Protein AF-A0A937N758-F1 (afdb_monomer_lite)

Structure (mmCIF, N/CA/C/O backbone):
data_AF-A0A937N758-F1
#
_entry.id   AF-A0A937N758-F1
#
loop_
_atom_site.group_PDB
_atom_site.id
_atom_site.type_symbol
_atom_site.label_atom_id
_atom_site.label_alt_id
_atom_site.label_comp_id
_atom_site.label_asym_id
_atom_site.label_entity_id
_atom_site.label_seq_id
_atom_site.pdbx_PDB_ins_code
_atom_site.Cartn_x
_atom_site.Cartn_y
_atom_site.Cartn_z
_atom_site.occupancy
_atom_site.B_iso_or_equiv
_atom_site.auth_seq_id
_atom_site.auth_comp_id
_atom_site.auth_asym_id
_atom_site.auth_atom_id
_atom_site.pdbx_PDB_model_num
ATOM 1 N N . MET A 1 1 ? -4.671 -11.545 -7.731 1.00 90.88 1 MET A N 1
ATOM 2 C CA . MET A 1 1 ? -3.352 -12.198 -7.594 1.00 90.88 1 MET A CA 1
ATOM 3 C C . MET A 1 1 ? -3.603 -13.645 -7.214 1.00 90.88 1 MET A C 1
ATOM 5 O O . MET A 1 1 ? -4.649 -13.887 -6.638 1.00 90.88 1 MET A O 1
ATOM 9 N N . ASP A 1 2 ? -2.722 -14.580 -7.545 1.00 93.25 2 ASP A N 1
ATOM 10 C CA . ASP A 1 2 ? -2.839 -15.993 -7.146 1.00 93.25 2 ASP A CA 1
ATOM 11 C C . ASP A 1 2 ? -1.892 -16.222 -5.960 1.00 93.25 2 ASP A C 1
ATOM 13 O O . ASP A 1 2 ? -0.676 -16.220 -6.146 1.00 93.25 2 ASP A O 1
ATOM 17 N N . LEU A 1 3 ? -2.431 -16.261 -4.737 1.00 94.06 3 LEU A N 1
ATOM 18 C CA . LEU A 1 3 ? -1.621 -16.306 -3.516 1.00 94.06 3 LEU A CA 1
ATOM 19 C C . LEU A 1 3 ? -1.209 -17.736 -3.148 1.00 94.06 3 LEU A C 1
ATOM 21 O O . LEU A 1 3 ? -0.158 -17.912 -2.537 1.00 94.06 3 LEU A O 1
ATOM 25 N N . ASP A 1 4 ? -2.038 -18.736 -3.460 1.00 92.56 4 ASP A N 1
ATOM 26 C CA . ASP A 1 4 ? -1.767 -20.145 -3.146 1.00 92.56 4 ASP A CA 1
ATOM 27 C C . ASP A 1 4 ? -1.333 -20.991 -4.362 1.00 92.56 4 ASP A C 1
ATOM 29 O O . ASP A 1 4 ? -1.152 -22.212 -4.255 1.00 92.56 4 ASP A O 1
ATOM 33 N N . GLY A 1 5 ? -1.075 -20.347 -5.502 1.00 92.06 5 GLY A N 1
ATOM 34 C CA . GLY A 1 5 ? -0.476 -20.955 -6.688 1.00 92.06 5 GLY A CA 1
ATOM 35 C C . GLY A 1 5 ? -1.364 -21.994 -7.357 1.00 92.06 5 GLY A C 1
ATOM 36 O O . GLY A 1 5 ? -0.846 -22.929 -7.989 1.00 92.06 5 GLY A O 1
ATOM 37 N N . ASP A 1 6 ? -2.678 -21.903 -7.156 1.00 93.75 6 ASP A N 1
ATOM 38 C CA . ASP A 1 6 ? -3.650 -22.858 -7.677 1.00 93.75 6 ASP A CA 1
ATOM 39 C C . ASP A 1 6 ? -4.122 -22.513 -9.105 1.00 93.75 6 ASP A C 1
ATOM 41 O O . ASP A 1 6 ? -4.821 -23.307 -9.747 1.00 93.75 6 ASP A O 1
ATOM 45 N N . GLY A 1 7 ? -3.660 -21.381 -9.644 1.00 93.31 7 GLY A N 1
ATOM 46 C CA . GLY A 1 7 ? -3.997 -20.860 -10.963 1.00 93.31 7 GLY A CA 1
ATOM 47 C C . GLY A 1 7 ? -5.295 -20.050 -10.994 1.00 93.31 7 GLY A C 1
ATOM 48 O O . GLY A 1 7 ? -5.729 -19.644 -12.079 1.00 93.31 7 GLY A O 1
ATOM 49 N N . LEU A 1 8 ? -5.939 -19.820 -9.848 1.00 94.94 8 LEU A N 1
ATOM 50 C CA . LEU A 1 8 ? -7.125 -18.989 -9.702 1.00 94.94 8 LEU A CA 1
ATOM 51 C C . LEU A 1 8 ? -6.752 -17.662 -9.040 1.00 94.94 8 LEU A C 1
ATOM 53 O O . LEU A 1 8 ? -5.941 -17.574 -8.131 1.00 94.94 8 LEU A O 1
ATOM 57 N N . ASN A 1 9 ? -7.374 -16.581 -9.505 1.00 94.69 9 ASN A N 1
ATOM 58 C CA . ASN A 1 9 ? -7.172 -15.285 -8.872 1.00 94.69 9 ASN A CA 1
ATOM 59 C C . ASN A 1 9 ? -7.920 -15.207 -7.537 1.00 94.69 9 ASN A C 1
ATOM 61 O O . ASN A 1 9 ? -9.144 -15.351 -7.488 1.00 94.69 9 ASN A O 1
ATOM 65 N N . ASP A 1 10 ? -7.178 -14.847 -6.502 1.00 95.62 10 ASP A N 1
ATOM 66 C CA . ASP A 1 10 ? -7.638 -14.472 -5.177 1.00 95.62 10 ASP A CA 1
ATOM 67 C C . ASP A 1 10 ? -7.850 -12.959 -5.043 1.00 95.62 10 ASP A C 1
ATOM 69 O O . ASP A 1 10 ? -7.372 -12.144 -5.847 1.00 95.62 10 ASP A O 1
ATOM 73 N N . ILE A 1 11 ? -8.543 -12.582 -3.965 1.00 96.19 11 ILE A N 1
ATOM 74 C CA . ILE A 1 11 ? -8.681 -11.198 -3.505 1.00 96.19 11 ILE A CA 1
ATOM 75 C C . ILE A 1 11 ? -8.080 -11.067 -2.111 1.00 96.19 11 ILE A C 1
ATOM 77 O O . ILE A 1 11 ? -8.403 -11.838 -1.204 1.00 96.19 11 ILE A O 1
ATOM 81 N N . ILE A 1 12 ? -7.272 -10.026 -1.929 1.00 95.56 12 ILE A N 1
ATOM 82 C CA . ILE A 1 12 ? -6.791 -9.588 -0.627 1.00 95.56 12 ILE A CA 1
ATOM 83 C C . ILE A 1 12 ? -7.360 -8.213 -0.327 1.00 95.56 12 ILE A C 1
ATOM 85 O O . ILE A 1 12 ? -7.480 -7.357 -1.202 1.00 95.56 12 ILE A O 1
ATOM 89 N N . SER A 1 13 ? -7.763 -8.019 0.918 1.00 94.75 13 SER A N 1
ATOM 90 C CA . SER A 1 13 ? -8.398 -6.789 1.357 1.00 94.75 13 SER A CA 1
ATOM 91 C C . SER A 1 13 ? -7.878 -6.424 2.732 1.00 94.75 13 SER A C 1
ATOM 93 O O . SER A 1 13 ? -7.987 -7.201 3.678 1.00 94.75 13 SER A O 1
ATOM 95 N N . GLY A 1 14 ? -7.313 -5.229 2.841 1.00 92.75 14 GLY A N 1
ATOM 96 C CA . GLY A 1 14 ? -7.068 -4.610 4.131 1.00 92.75 14 GLY A CA 1
ATOM 97 C C . GLY A 1 14 ? -8.361 -4.022 4.690 1.00 92.75 14 GLY A C 1
ATOM 98 O O . GLY A 1 14 ? -9.322 -3.764 3.958 1.00 92.75 14 GLY A O 1
ATOM 99 N N . SER A 1 15 ? -8.407 -3.838 6.003 1.00 88.94 15 SER A N 1
ATOM 100 C CA . SER A 1 15 ? -9.603 -3.372 6.693 1.00 88.94 15 SER A CA 1
ATOM 101 C C . SER A 1 15 ? -9.329 -2.171 7.581 1.00 88.94 15 SER A C 1
ATOM 103 O O . SER A 1 15 ? -8.205 -1.909 8.011 1.00 88.94 15 SER A O 1
ATOM 105 N N . TRP A 1 16 ? -10.403 -1.459 7.920 1.00 81.00 16 TRP A N 1
ATOM 106 C CA . TRP A 1 16 ? -10.334 -0.339 8.849 1.00 81.00 16 TRP A CA 1
ATOM 107 C C . TRP A 1 16 ? -9.801 -0.747 10.231 1.00 81.00 16 TRP A C 1
ATOM 109 O O . TRP A 1 16 ? -8.999 -0.024 10.821 1.00 81.00 16 TRP A O 1
ATOM 119 N N . PHE A 1 17 ? -10.201 -1.923 10.723 1.00 79.56 17 PHE A N 1
ATOM 120 C CA . PHE A 1 17 ? -9.731 -2.453 12.004 1.00 79.56 17 PHE A CA 1
ATOM 121 C C . PHE A 1 17 ? -8.283 -2.948 11.961 1.00 79.56 17 PHE A C 1
ATOM 123 O O . PHE A 1 17 ? -7.693 -3.084 13.024 1.00 79.56 17 PHE A O 1
ATOM 130 N N . GLY A 1 18 ? -7.707 -3.134 10.768 1.00 83.88 18 GLY A N 1
ATOM 131 C CA . GLY A 1 18 ? -6.301 -3.485 10.567 1.00 83.88 18 GLY A CA 1
ATOM 132 C C . GLY A 1 18 ? -6.062 -4.904 10.078 1.00 83.88 18 GLY A C 1
ATOM 133 O O . GLY A 1 18 ? -5.037 -5.176 9.458 1.00 83.88 18 GLY A O 1
ATOM 134 N N . GLU A 1 19 ? -7.035 -5.792 10.259 1.00 90.69 19 GLU A N 1
ATOM 135 C CA . GLU A 1 19 ? -6.955 -7.157 9.749 1.00 90.69 19 GLU A CA 1
ATOM 136 C C . GLU A 1 19 ? -6.851 -7.170 8.223 1.00 90.69 19 GLU A C 1
ATOM 138 O O . GLU A 1 19 ? -7.458 -6.341 7.531 1.00 90.69 19 GLU A O 1
ATOM 143 N N . ILE A 1 20 ? -6.140 -8.171 7.716 1.00 96.06 20 ILE A N 1
ATOM 144 C CA . ILE A 1 20 ? -6.053 -8.486 6.296 1.00 96.06 20 ILE A CA 1
ATOM 145 C C . ILE A 1 20 ? -6.897 -9.729 6.021 1.00 96.06 20 ILE A C 1
ATOM 147 O O . ILE A 1 20 ? -6.760 -10.755 6.693 1.00 96.06 20 ILE A O 1
ATOM 151 N N . PHE A 1 21 ? -7.780 -9.633 5.033 1.00 96.38 21 PHE A N 1
ATOM 152 C CA . PHE A 1 21 ? -8.664 -10.709 4.612 1.00 96.38 21 PHE A CA 1
ATOM 153 C C . PHE A 1 21 ? -8.241 -11.284 3.265 1.00 96.38 21 PHE A C 1
ATOM 155 O O . PHE A 1 21 ? -7.997 -10.536 2.323 1.00 96.38 21 PHE A O 1
ATOM 162 N N . LEU A 1 22 ? -8.245 -12.611 3.175 1.00 96.88 22 LEU A N 1
ATOM 163 C CA . LEU A 1 22 ? -8.113 -13.383 1.947 1.00 96.88 22 LEU A CA 1
ATOM 164 C C . LEU A 1 22 ? -9.470 -13.962 1.548 1.00 96.88 22 LEU A C 1
ATOM 166 O O . LEU A 1 22 ? -10.177 -14.561 2.367 1.00 96.88 22 LEU A O 1
ATOM 170 N N . PHE A 1 23 ? -9.797 -13.836 0.270 1.00 97.44 23 PHE A N 1
ATOM 171 C CA . PHE A 1 23 ? -10.912 -14.508 -0.376 1.00 97.44 23 PHE A CA 1
ATOM 172 C C . PHE A 1 23 ? -10.344 -15.354 -1.509 1.00 97.44 23 PHE A C 1
ATOM 174 O O . PHE A 1 23 ? -9.980 -14.821 -2.558 1.00 97.44 23 PHE A O 1
ATOM 181 N N . ARG A 1 24 ? -10.252 -16.666 -1.277 1.00 96.75 24 ARG A N 1
ATOM 182 C CA . ARG A 1 24 ? -9.668 -17.579 -2.262 1.00 96.75 24 ARG A CA 1
ATOM 183 C C . ARG A 1 24 ? -10.541 -17.720 -3.497 1.00 96.75 24 ARG A C 1
ATOM 185 O O . ARG A 1 24 ? -11.763 -17.845 -3.353 1.00 96.75 24 ARG A O 1
ATOM 192 N N . GLY A 1 25 ? -9.930 -17.726 -4.671 1.00 97.19 25 GLY A N 1
ATOM 193 C CA . GLY A 1 25 ? -10.581 -17.978 -5.943 1.00 97.19 25 GLY A CA 1
ATOM 194 C C . GLY A 1 25 ? -11.182 -19.381 -5.980 1.00 97.19 25 GLY A C 1
ATOM 195 O O . GLY A 1 25 ? -10.580 -20.356 -5.558 1.00 97.19 25 GLY A O 1
ATOM 196 N N . LEU A 1 26 ? -12.414 -19.497 -6.472 1.00 96.88 26 LEU A N 1
ATOM 197 C CA . LEU A 1 26 ? -13.087 -20.783 -6.713 1.00 96.88 26 LEU A CA 1
ATOM 198 C C . LEU A 1 26 ? -13.521 -20.912 -8.183 1.00 96.88 26 LEU A C 1
ATOM 200 O O . LEU A 1 26 ? -14.433 -21.675 -8.516 1.00 96.88 26 LEU A O 1
ATOM 204 N N . GLY A 1 27 ? -12.912 -20.110 -9.058 1.00 92.94 27 GLY A N 1
ATOM 205 C CA . GLY A 1 27 ? -13.281 -19.939 -10.458 1.00 92.94 27 GLY A CA 1
ATOM 206 C C . GLY A 1 27 ? -13.949 -18.587 -10.747 1.00 92.94 27 GLY A C 1
ATOM 207 O O . GLY A 1 27 ? -14.060 -17.736 -9.862 1.00 92.94 27 GLY A O 1
ATOM 208 N N . PRO A 1 28 ? -14.407 -18.365 -11.993 1.00 91.81 28 PRO A N 1
ATOM 209 C CA . PRO A 1 28 ? -14.864 -17.056 -12.456 1.00 91.81 28 PRO A CA 1
ATOM 210 C C . PRO A 1 28 ? -15.946 -16.440 -11.560 1.00 91.81 28 PRO A C 1
ATOM 212 O O . PRO A 1 28 ? -17.053 -16.971 -11.445 1.00 91.81 28 PRO A O 1
ATOM 215 N N . GLY A 1 29 ? -15.610 -15.316 -10.920 1.00 89.50 29 GLY A N 1
ATOM 216 C CA . GLY A 1 29 ? -16.513 -14.544 -10.060 1.00 89.50 29 GLY A CA 1
ATOM 217 C C . GLY A 1 29 ? -16.951 -15.244 -8.768 1.00 89.50 29 GLY A C 1
ATOM 218 O O . GLY A 1 29 ? -17.882 -14.770 -8.117 1.00 89.50 29 GLY A O 1
ATOM 219 N N . LYS A 1 30 ? -16.330 -16.369 -8.393 1.00 96.69 30 LYS A N 1
ATOM 220 C CA . LYS A 1 30 ? -16.660 -17.128 -7.181 1.00 96.69 30 LYS A CA 1
ATOM 221 C C . LYS A 1 30 ? -15.485 -17.114 -6.222 1.00 96.69 30 LYS A C 1
ATOM 223 O O . LYS A 1 30 ? -14.368 -17.432 -6.615 1.00 96.69 30 LYS A O 1
ATOM 228 N N . PHE A 1 31 ? -15.772 -16.830 -4.957 1.00 97.69 31 PHE A N 1
ATOM 229 C CA . PHE A 1 31 ? -14.763 -16.753 -3.911 1.00 97.69 31 PHE A CA 1
ATOM 230 C C . PHE A 1 31 ? -15.193 -17.521 -2.667 1.00 97.69 31 PHE A C 1
ATOM 232 O O . PHE A 1 31 ? -16.382 -17.598 -2.340 1.00 97.69 31 PHE A O 1
ATOM 239 N N . ALA A 1 32 ? -14.216 -18.084 -1.966 1.00 97.31 32 ALA A N 1
ATOM 240 C CA . ALA A 1 32 ? -14.417 -18.660 -0.649 1.00 97.31 32 ALA A CA 1
ATOM 241 C C . ALA A 1 32 ? -14.804 -17.569 0.373 1.00 97.31 32 ALA A C 1
ATOM 243 O O . ALA A 1 32 ? -14.516 -16.385 0.164 1.00 97.31 32 ALA A O 1
ATOM 244 N N . PRO A 1 33 ? -15.428 -17.939 1.508 1.00 97.38 33 PRO A N 1
ATOM 245 C CA . PRO A 1 33 ? -15.646 -17.009 2.610 1.00 97.38 33 PRO A CA 1
ATOM 246 C C . PRO A 1 33 ? -14.338 -16.361 3.077 1.00 97.38 33 PRO A C 1
ATOM 248 O O . PRO A 1 33 ? -13.278 -16.987 3.016 1.00 97.38 33 PRO A O 1
ATOM 251 N N . ARG A 1 34 ? -14.437 -15.127 3.591 1.00 95.19 34 ARG A N 1
ATOM 252 C CA . ARG A 1 34 ? -13.279 -14.375 4.091 1.00 95.19 34 ARG A CA 1
ATOM 253 C C . ARG A 1 34 ? -12.485 -15.185 5.117 1.00 95.19 34 ARG A C 1
ATOM 255 O O . ARG A 1 34 ? -13.060 -15.760 6.044 1.00 95.19 34 ARG A O 1
ATOM 262 N N . GLN A 1 35 ? -11.169 -15.147 4.996 1.00 96.19 35 GLN A N 1
ATOM 263 C CA . GLN A 1 35 ? -10.233 -15.698 5.969 1.00 96.19 35 GLN A CA 1
ATOM 264 C C . GLN A 1 35 ? -9.312 -14.588 6.455 1.00 96.19 35 GLN A C 1
ATOM 266 O O . GLN A 1 35 ? -8.885 -13.758 5.665 1.00 96.19 35 GLN A O 1
ATOM 271 N N . VAL A 1 36 ? -9.018 -14.556 7.752 1.00 96.06 36 VAL A N 1
ATOM 272 C CA . VAL A 1 36 ? -8.038 -13.614 8.307 1.00 96.06 36 VAL A CA 1
ATOM 273 C C . VAL A 1 36 ? -6.643 -14.161 8.037 1.00 96.06 36 VAL A C 1
ATOM 275 O O . VAL A 1 36 ? -6.352 -15.289 8.442 1.00 96.06 36 VAL A O 1
ATOM 278 N N . ILE A 1 37 ? -5.793 -13.362 7.396 1.00 95.62 37 ILE A N 1
ATOM 279 C CA . ILE A 1 37 ? -4.367 -13.659 7.273 1.00 95.62 37 ILE A CA 1
ATOM 280 C C . ILE A 1 37 ? -3.714 -13.545 8.650 1.00 95.62 37 ILE A C 1
ATOM 282 O O . ILE A 1 37 ? -3.943 -12.596 9.406 1.00 95.62 37 ILE A O 1
ATOM 286 N N . LYS A 1 38 ? -2.914 -14.555 8.978 1.00 95.19 38 LYS A N 1
ATOM 287 C CA . LYS A 1 38 ? -2.210 -14.682 10.249 1.00 95.19 38 LYS A CA 1
ATOM 288 C C . LYS A 1 38 ? -0.721 -14.834 9.997 1.00 95.19 38 LYS A C 1
ATOM 290 O O . LYS A 1 38 ? -0.337 -15.398 8.975 1.00 95.19 38 LYS A O 1
ATOM 295 N N . ASP A 1 39 ? 0.070 -14.360 10.946 1.00 92.56 39 ASP A N 1
ATOM 296 C CA . ASP A 1 39 ? 1.499 -14.632 10.999 1.00 92.56 39 ASP A CA 1
ATOM 297 C C . ASP A 1 39 ? 1.778 -16.099 11.383 1.00 92.56 39 ASP A C 1
ATOM 299 O O . ASP A 1 39 ? 0.875 -16.876 11.723 1.00 92.56 39 ASP A O 1
ATOM 303 N N . SER A 1 40 ? 3.053 -16.475 11.349 1.00 90.06 40 SER A N 1
ATOM 304 C CA . SER A 1 40 ? 3.566 -17.805 11.686 1.00 90.06 40 SER A CA 1
ATOM 305 C C . SER A 1 40 ? 3.281 -18.226 13.133 1.00 90.06 40 SER A C 1
ATOM 307 O O . SER A 1 40 ? 3.299 -19.417 13.447 1.00 90.06 40 SER A O 1
ATOM 309 N N . MET A 1 41 ? 2.944 -17.274 14.008 1.00 89.69 41 MET A N 1
ATOM 310 C CA . MET A 1 41 ? 2.530 -17.506 15.393 1.00 89.69 41 MET A CA 1
ATOM 311 C C . MET A 1 41 ? 1.005 -17.661 15.535 1.00 89.69 41 MET A C 1
ATOM 313 O O . MET A 1 41 ? 0.493 -17.898 16.633 1.00 89.69 41 MET A O 1
ATOM 317 N N . GLY A 1 42 ? 0.258 -17.557 14.433 1.00 91.44 42 GLY A N 1
ATOM 318 C CA . GLY A 1 42 ? -1.194 -17.697 14.383 1.00 91.44 42 GLY A CA 1
ATOM 319 C C . GLY A 1 42 ? -1.963 -16.444 14.812 1.00 91.44 42 GLY A C 1
ATOM 320 O O . GLY A 1 42 ? -3.185 -16.522 15.008 1.00 91.44 42 GLY A O 1
ATOM 321 N N . LYS A 1 43 ? -1.292 -15.298 14.956 1.00 91.62 43 LYS A N 1
ATOM 322 C CA . LYS A 1 43 ? -1.913 -14.015 15.295 1.00 91.62 43 LYS A CA 1
ATOM 323 C C . LYS A 1 43 ? -2.328 -13.285 14.008 1.00 91.62 43 LYS A C 1
ATOM 325 O O . LYS A 1 43 ? -1.613 -13.354 13.016 1.00 91.62 43 LYS A O 1
ATOM 330 N N . PRO A 1 44 ? -3.484 -12.592 13.986 1.00 93.06 44 PRO A N 1
ATOM 331 C CA . PRO A 1 44 ? -3.863 -11.758 12.849 1.00 93.06 44 PRO A CA 1
ATOM 332 C C . PRO A 1 44 ? -2.775 -10.746 12.488 1.00 93.06 44 PRO A C 1
ATOM 334 O O . PRO A 1 44 ? -2.257 -10.053 13.369 1.00 93.06 44 PRO A O 1
ATOM 337 N N . VAL A 1 45 ? -2.480 -10.639 11.194 1.00 92.69 45 VAL A N 1
ATOM 338 C CA . VAL A 1 45 ? -1.618 -9.580 10.669 1.00 92.69 45 VAL A CA 1
ATOM 339 C C . VAL A 1 45 ? -2.390 -8.265 10.732 1.00 92.69 45 VAL A C 1
ATOM 341 O O . VAL A 1 45 ? -3.352 -8.056 9.994 1.00 92.69 45 VAL A O 1
ATOM 344 N N . ASP A 1 46 ? -1.975 -7.411 11.660 1.00 91.31 46 ASP A N 1
ATOM 345 C CA . ASP A 1 46 ? -2.479 -6.056 11.868 1.00 91.31 46 ASP A CA 1
ATOM 346 C C . ASP A 1 46 ? -1.342 -5.214 12.466 1.00 91.31 46 ASP A C 1
ATOM 348 O O . ASP A 1 46 ? -1.104 -5.266 13.681 1.00 91.31 46 ASP A O 1
ATOM 352 N N . PRO A 1 47 ? -0.579 -4.491 11.631 1.00 87.12 47 PRO A N 1
ATOM 353 C CA . PRO A 1 47 ? 0.509 -3.677 12.141 1.00 87.12 47 PRO A CA 1
ATOM 354 C C . PRO A 1 47 ? -0.012 -2.429 12.874 1.00 87.12 47 PRO A C 1
ATOM 356 O O . PRO A 1 47 ? 0.488 -2.101 13.957 1.00 87.12 47 PRO A O 1
ATOM 359 N N . GLU A 1 48 ? -1.014 -1.718 12.329 1.00 88.94 48 GLU A N 1
ATOM 360 C CA . GLU A 1 48 ? -1.434 -0.405 12.857 1.00 88.94 48 GLU A CA 1
ATOM 361 C C . GLU A 1 48 ? -2.906 0.003 12.656 1.00 88.94 48 GLU A C 1
ATOM 363 O O . GLU A 1 48 ? -3.233 1.172 12.898 1.00 88.94 48 GLU A O 1
ATOM 368 N N . GLY A 1 49 ? -3.805 -0.884 12.230 1.00 88.12 49 GLY A N 1
ATOM 369 C CA . GLY A 1 49 ? -5.137 -0.472 11.779 1.00 88.12 49 GLY A CA 1
ATOM 370 C C . GLY A 1 49 ? -5.117 0.216 10.406 1.00 88.12 49 GLY A C 1
ATOM 371 O O . GLY A 1 49 ? -4.057 0.584 9.902 1.00 88.12 49 GLY A O 1
ATOM 372 N N . TRP A 1 50 ? -6.300 0.450 9.821 1.00 87.25 50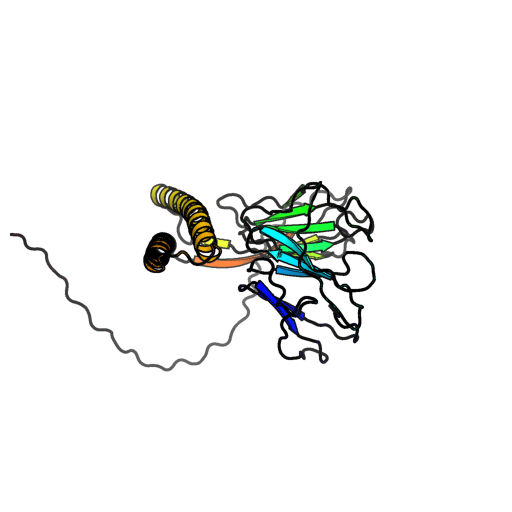 TRP A N 1
ATOM 373 C CA . TRP A 1 50 ? -6.461 1.109 8.508 1.00 87.25 50 TRP A CA 1
ATOM 374 C C . TRP A 1 50 ? -5.575 0.503 7.411 1.00 87.25 50 TRP A C 1
ATOM 376 O O . TRP A 1 50 ? -4.925 1.228 6.657 1.00 87.25 50 TRP A O 1
ATOM 386 N N . SER A 1 51 ? -5.541 -0.824 7.338 1.00 91.62 51 SER A N 1
ATOM 387 C CA . SER A 1 51 ? -4.609 -1.526 6.465 1.00 91.62 51 SER A CA 1
ATOM 388 C C . SER A 1 51 ? -4.939 -1.278 4.997 1.00 91.62 51 SER A C 1
ATOM 390 O O . SER A 1 51 ? -6.042 -1.580 4.538 1.00 91.62 51 SER A O 1
ATOM 392 N N . ALA A 1 52 ? -3.963 -0.766 4.254 1.00 95.31 52 ALA A N 1
ATOM 393 C CA . ALA A 1 52 ? -3.945 -0.787 2.797 1.00 95.31 52 ALA A CA 1
ATOM 394 C C . ALA A 1 52 ? -2.898 -1.812 2.362 1.00 95.31 52 ALA A C 1
ATOM 396 O O . ALA A 1 52 ? -1.732 -1.679 2.716 1.00 95.31 52 ALA A O 1
ATOM 397 N N . VAL A 1 53 ? -3.313 -2.852 1.645 1.00 96.88 53 VAL A N 1
ATOM 398 C CA . VAL A 1 53 ? -2.457 -3.996 1.315 1.00 96.88 53 VAL A CA 1
ATOM 399 C C . VAL A 1 53 ? -2.153 -4.032 -0.176 1.00 96.88 53 VAL A C 1
ATOM 401 O O . VAL A 1 53 ? -3.043 -3.815 -0.998 1.00 96.88 53 VAL A O 1
ATOM 404 N N . HIS A 1 54 ? -0.905 -4.337 -0.505 1.00 97.38 54 HIS A N 1
ATOM 405 C CA . HIS A 1 54 ? -0.436 -4.615 -1.850 1.00 97.38 54 HIS A CA 1
ATOM 406 C C . HIS A 1 54 ? 0.331 -5.939 -1.828 1.00 97.38 54 HIS A C 1
ATOM 408 O O . HIS A 1 54 ? 1.289 -6.085 -1.074 1.00 97.38 54 HIS A O 1
ATOM 414 N N . ALA A 1 55 ? -0.142 -6.913 -2.602 1.00 97.00 55 ALA A N 1
ATOM 415 C CA . ALA A 1 55 ? 0.451 -8.242 -2.687 1.00 97.00 55 ALA A CA 1
ATOM 416 C C . ALA A 1 55 ? 1.399 -8.300 -3.888 1.00 97.00 55 ALA A C 1
ATOM 418 O O . ALA A 1 55 ? 0.974 -8.004 -5.007 1.00 97.00 55 ALA A O 1
ATOM 419 N N . VAL A 1 56 ? 2.660 -8.649 -3.648 1.00 97.12 56 VAL A N 1
ATOM 420 C CA . VAL A 1 56 ? 3.732 -8.625 -4.649 1.00 97.12 56 VAL A CA 1
ATOM 421 C C . VAL A 1 56 ? 4.871 -9.549 -4.221 1.00 97.12 56 VAL A C 1
ATOM 423 O O . VAL A 1 56 ? 5.102 -9.701 -3.032 1.00 97.12 56 VAL A O 1
ATOM 426 N N . ASP A 1 57 ? 5.585 -10.136 -5.176 1.00 97.25 57 ASP A N 1
ATOM 427 C CA . ASP A 1 57 ? 6.866 -10.814 -4.934 1.00 97.25 57 ASP A CA 1
ATOM 428 C C . ASP A 1 57 ? 7.950 -9.745 -4.706 1.00 97.25 57 ASP A C 1
ATOM 430 O O . ASP A 1 57 ? 8.497 -9.189 -5.663 1.00 97.25 57 ASP A O 1
ATOM 434 N N . TRP A 1 58 ? 8.149 -9.333 -3.448 1.00 98.12 58 TRP A N 1
ATOM 435 C CA . TRP A 1 58 ? 8.958 -8.154 -3.120 1.00 98.12 58 TRP A CA 1
ATOM 436 C C . TRP A 1 58 ? 10.455 -8.445 -3.208 1.00 98.12 58 TRP A C 1
ATOM 438 O O . TRP A 1 58 ? 11.224 -7.560 -3.589 1.00 98.12 58 TRP A O 1
ATOM 448 N N . ASP A 1 59 ? 10.871 -9.669 -2.881 1.00 96.69 59 ASP A N 1
ATOM 449 C CA . ASP A 1 59 ? 12.266 -10.108 -2.921 1.00 96.69 59 ASP A CA 1
ATOM 450 C C . ASP A 1 59 ? 12.587 -11.084 -4.071 1.00 96.69 59 ASP A C 1
ATOM 452 O O . ASP A 1 59 ? 13.666 -11.685 -4.118 1.00 96.69 59 ASP A O 1
ATOM 456 N N . SER A 1 60 ? 11.714 -11.162 -5.079 1.00 96.44 60 SER A N 1
ATOM 457 C CA . SER A 1 60 ? 11.941 -11.932 -6.310 1.00 96.44 60 SER A CA 1
ATOM 458 C C . SER A 1 60 ? 12.325 -13.393 -6.039 1.00 96.44 60 SER A C 1
ATOM 460 O O . SER A 1 60 ? 13.199 -13.958 -6.725 1.00 96.44 60 SER A O 1
ATOM 462 N N . ASP A 1 61 ? 11.736 -13.991 -5.005 1.00 95.38 61 ASP A N 1
ATOM 463 C CA . ASP A 1 61 ? 11.936 -15.390 -4.638 1.00 95.38 61 ASP A CA 1
ATOM 464 C C . ASP A 1 61 ? 10.879 -16.324 -5.256 1.00 95.38 61 ASP A C 1
ATOM 466 O O . ASP A 1 61 ? 11.061 -17.549 -5.292 1.00 95.38 61 ASP A O 1
ATOM 470 N N . GLY A 1 62 ? 9.867 -15.728 -5.892 1.00 94.19 62 GLY A N 1
ATOM 471 C CA . GLY A 1 62 ? 8.817 -16.393 -6.643 1.00 94.19 62 GLY A CA 1
ATOM 472 C C . GLY A 1 62 ? 7.532 -16.595 -5.855 1.00 94.19 62 GLY A C 1
ATOM 473 O O . GLY A 1 62 ? 6.577 -17.112 -6.442 1.00 94.19 62 GLY A O 1
ATOM 474 N N . ASP A 1 63 ? 7.484 -16.218 -4.578 1.00 95.88 63 ASP A N 1
ATOM 475 C CA . ASP A 1 63 ? 6.270 -16.222 -3.780 1.00 95.88 63 ASP A CA 1
ATOM 476 C C . ASP A 1 63 ? 5.765 -14.805 -3.450 1.00 95.88 63 ASP A C 1
ATOM 478 O O . ASP A 1 63 ? 6.379 -13.802 -3.793 1.00 95.88 63 ASP A O 1
ATOM 482 N N . ILE A 1 64 ? 4.524 -14.704 -2.966 1.00 97.12 64 ILE A N 1
ATOM 483 C CA . ILE A 1 64 ? 3.847 -13.413 -2.822 1.00 97.12 64 ILE A CA 1
ATOM 484 C C . ILE A 1 64 ? 3.947 -12.923 -1.377 1.00 97.12 64 ILE A C 1
ATOM 486 O O . ILE A 1 64 ? 3.300 -13.464 -0.474 1.00 97.12 64 ILE A O 1
ATOM 490 N N . ASP A 1 65 ? 4.661 -11.817 -1.197 1.00 97.88 65 ASP A N 1
ATOM 491 C CA . ASP A 1 65 ? 4.709 -11.027 0.027 1.00 97.88 65 ASP A CA 1
ATOM 492 C C . ASP A 1 65 ? 3.559 -10.020 0.115 1.00 97.88 65 ASP A C 1
ATOM 494 O O . ASP A 1 65 ? 2.850 -9.731 -0.858 1.00 97.88 65 ASP A O 1
ATOM 498 N N . LEU A 1 66 ? 3.397 -9.418 1.300 1.00 98.06 66 LEU A N 1
ATOM 499 C CA . LEU A 1 66 ? 2.462 -8.316 1.510 1.00 98.06 66 LEU A CA 1
ATOM 500 C C . LEU A 1 66 ? 3.187 -7.043 1.943 1.00 98.06 66 LEU A C 1
ATOM 502 O O . LEU A 1 66 ? 3.809 -6.990 3.004 1.00 98.06 66 LEU A O 1
ATOM 506 N N . LEU A 1 67 ? 2.989 -5.973 1.182 1.00 98.44 67 LEU A N 1
ATOM 507 C CA . LEU A 1 67 ? 3.231 -4.610 1.631 1.00 98.44 67 LEU A CA 1
ATOM 508 C C . LEU A 1 67 ? 1.957 -4.068 2.275 1.00 98.44 67 LEU A C 1
ATOM 510 O O . LEU A 1 67 ? 0.887 -4.068 1.665 1.00 98.44 67 LEU A O 1
ATOM 514 N N . VAL A 1 68 ? 2.058 -3.593 3.513 1.00 98.38 68 VAL A N 1
ATOM 515 C CA . VAL A 1 68 ? 0.915 -3.138 4.308 1.00 98.38 68 VAL A CA 1
ATOM 516 C C . VAL A 1 68 ? 1.161 -1.715 4.784 1.00 98.38 68 VAL A C 1
ATOM 518 O O . VAL A 1 68 ? 2.031 -1.455 5.609 1.00 98.38 68 VAL A O 1
ATOM 521 N N . GLY A 1 69 ? 0.374 -0.776 4.274 1.00 97.75 69 GLY A N 1
ATOM 522 C CA . GLY A 1 69 ? 0.308 0.585 4.780 1.00 97.75 69 GLY A CA 1
ATOM 523 C C . GLY A 1 69 ? -0.527 0.648 6.053 1.00 97.75 69 GLY A C 1
ATOM 524 O O . GLY A 1 69 ? -1.633 0.110 6.103 1.00 97.75 69 GLY A O 1
ATOM 525 N N . GLY A 1 7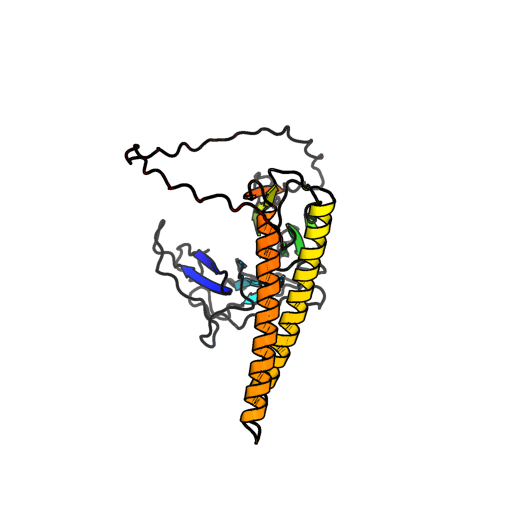0 ? 0.015 1.299 7.079 1.00 93.44 70 GLY A N 1
ATOM 526 C CA . GLY A 1 70 ? -0.603 1.451 8.387 1.00 93.44 70 GLY A CA 1
ATOM 527 C C . GLY A 1 70 ? -1.298 2.797 8.583 1.00 93.44 70 GLY A C 1
ATOM 528 O O . GLY A 1 70 ? -0.957 3.823 7.983 1.00 93.44 70 GLY A O 1
ATOM 529 N N . GLY A 1 71 ? -2.254 2.813 9.510 1.00 89.25 71 GLY A N 1
ATOM 530 C CA . GLY A 1 71 ? -3.017 3.999 9.881 1.00 89.25 71 GLY A CA 1
ATOM 531 C C . GLY A 1 71 ? -2.208 5.139 10.491 1.00 89.25 71 GLY A C 1
ATOM 532 O O . GLY A 1 71 ? -2.743 6.241 10.549 1.00 89.25 71 GLY A O 1
ATOM 533 N N . ARG A 1 72 ? -0.951 4.924 10.919 1.00 90.38 72 ARG A N 1
ATOM 534 C CA . ARG A 1 72 ? -0.052 6.012 11.358 1.00 90.38 72 ARG A CA 1
ATOM 535 C C . ARG A 1 72 ? 0.836 6.551 10.237 1.00 90.38 72 ARG A C 1
ATOM 537 O O . ARG A 1 72 ? 1.509 7.545 10.457 1.00 90.38 72 ARG A O 1
ATOM 544 N N . GLY A 1 73 ? 0.773 5.970 9.039 1.00 94.00 73 GLY A N 1
ATOM 545 C CA . GLY A 1 73 ? 1.565 6.399 7.885 1.00 94.00 73 GLY A CA 1
ATOM 546 C C . GLY A 1 73 ? 2.799 5.547 7.612 1.00 94.00 73 GLY A C 1
ATOM 547 O O . GLY A 1 73 ? 3.506 5.831 6.651 1.00 94.00 73 GLY A O 1
ATOM 548 N N . HIS A 1 74 ? 3.050 4.501 8.402 1.00 98.00 74 HIS A N 1
ATOM 549 C CA . HIS A 1 74 ? 4.166 3.597 8.140 1.00 98.00 74 HIS A CA 1
ATOM 550 C C . HIS A 1 74 ? 3.830 2.556 7.072 1.00 98.00 74 HIS A C 1
ATOM 552 O O . HIS A 1 74 ? 2.660 2.234 6.850 1.00 98.00 74 HIS A O 1
ATOM 558 N N . VAL A 1 75 ? 4.864 1.994 6.448 1.00 98.50 75 VAL A N 1
ATOM 559 C CA . VAL A 1 75 ? 4.753 0.850 5.535 1.00 98.50 75 VAL A CA 1
ATOM 560 C C . VAL A 1 75 ? 5.454 -0.351 6.158 1.00 98.50 75 VAL A C 1
ATOM 562 O O . VAL A 1 75 ? 6.562 -0.230 6.677 1.00 98.50 75 VAL A O 1
ATOM 565 N N . PHE A 1 76 ? 4.799 -1.505 6.107 1.00 98.38 76 PHE A N 1
ATOM 566 C CA . PHE A 1 76 ? 5.303 -2.765 6.631 1.00 98.38 76 PHE A CA 1
ATOM 567 C C . PHE A 1 76 ? 5.464 -3.777 5.506 1.00 98.38 76 PHE A C 1
ATOM 569 O O . PHE A 1 76 ? 4.604 -3.864 4.633 1.00 98.38 76 PHE A O 1
ATOM 576 N N . LEU A 1 77 ? 6.524 -4.569 5.570 1.00 98.31 77 LEU A N 1
ATOM 577 C CA . LEU A 1 77 ? 6.676 -5.795 4.810 1.00 98.31 77 LEU A CA 1
ATOM 578 C C . LEU A 1 77 ? 6.263 -6.967 5.697 1.00 98.31 77 LEU A C 1
ATOM 580 O O . LEU A 1 77 ? 6.739 -7.119 6.820 1.00 98.31 77 LEU A O 1
ATOM 584 N N . VAL A 1 78 ? 5.378 -7.804 5.182 1.00 97.94 78 VAL A N 1
ATOM 585 C CA . VAL A 1 78 ? 5.022 -9.085 5.780 1.00 97.94 78 VAL A CA 1
ATOM 586 C C . VAL A 1 78 ? 5.513 -10.151 4.817 1.00 97.94 78 VAL A C 1
ATOM 588 O O . VAL A 1 78 ? 4.814 -10.492 3.862 1.00 97.94 78 VAL A O 1
ATOM 591 N N . ARG A 1 79 ? 6.739 -10.630 5.057 1.00 97.38 79 ARG A N 1
ATOM 592 C CA . ARG A 1 79 ? 7.361 -11.634 4.190 1.00 97.38 79 ARG A CA 1
ATOM 593 C C . ARG A 1 79 ? 6.619 -12.950 4.254 1.00 97.38 79 ARG A C 1
ATOM 595 O O . ARG A 1 79 ? 6.266 -13.406 5.348 1.00 97.38 79 ARG A O 1
ATOM 602 N N . ASN A 1 80 ? 6.437 -13.589 3.117 1.00 97.31 80 ASN A N 1
ATOM 603 C CA . ASN A 1 80 ? 6.034 -14.973 3.062 1.00 97.31 80 ASN A CA 1
ATOM 604 C C . ASN A 1 80 ? 7.285 -15.857 3.176 1.00 97.31 80 ASN A C 1
ATOM 606 O O . ASN A 1 80 ? 8.062 -16.013 2.259 1.00 97.31 80 ASN A O 1
ATOM 610 N N . ASN A 1 81 ? 7.489 -16.473 4.341 1.00 95.62 81 ASN A N 1
ATOM 611 C CA . ASN A 1 81 ? 8.626 -17.381 4.562 1.00 95.62 81 ASN A CA 1
ATOM 612 C C . ASN A 1 81 ? 8.302 -18.830 4.149 1.00 95.62 81 ASN A C 1
ATOM 614 O O . ASN A 1 81 ? 8.928 -19.777 4.635 1.00 95.62 81 ASN A O 1
ATOM 618 N N . GLY A 1 82 ? 7.220 -19.014 3.396 1.00 94.31 82 GLY A N 1
ATOM 619 C CA . GLY A 1 82 ? 6.665 -20.305 3.036 1.00 94.31 82 GLY A CA 1
ATOM 620 C C . GLY A 1 82 ? 7.063 -20.706 1.624 1.00 94.31 82 GLY A C 1
ATOM 621 O O . GLY A 1 82 ? 8.226 -20.928 1.313 1.00 94.31 82 GLY A O 1
ATOM 622 N N . SER A 1 83 ? 6.047 -20.929 0.803 1.00 92.69 83 SER A N 1
ATOM 623 C CA . SER A 1 83 ? 6.192 -21.142 -0.631 1.00 92.69 83 SER A CA 1
ATOM 624 C C . SER A 1 83 ? 4.926 -20.669 -1.327 1.00 92.69 83 SER A C 1
ATOM 626 O O . SER A 1 83 ? 3.885 -20.528 -0.681 1.00 92.69 83 SER A O 1
ATOM 628 N N . VAL A 1 84 ? 4.972 -20.585 -2.655 1.00 90.56 84 VAL A N 1
ATOM 629 C CA . VAL A 1 84 ? 3.814 -20.270 -3.508 1.00 90.56 84 VAL A CA 1
ATOM 630 C C . VAL A 1 84 ? 2.565 -21.095 -3.167 1.00 90.56 84 VAL A C 1
ATOM 632 O O . VAL A 1 84 ? 1.464 -20.573 -3.190 1.00 90.56 84 VAL A O 1
ATOM 635 N N . ARG A 1 85 ? 2.707 -22.385 -2.823 1.00 90.38 85 ARG A N 1
ATOM 636 C CA . ARG A 1 85 ? 1.555 -23.274 -2.546 1.00 90.38 85 ARG A CA 1
ATOM 637 C C . ARG A 1 85 ? 1.124 -23.336 -1.090 1.00 90.38 85 ARG A C 1
ATOM 639 O O . ARG A 1 85 ? 0.087 -23.911 -0.763 1.00 90.38 85 ARG A O 1
ATOM 646 N N . GLN A 1 86 ? 1.966 -22.838 -0.201 1.00 92.19 86 GLN A N 1
ATOM 647 C CA . GLN A 1 86 ? 1.736 -22.892 1.229 1.00 92.19 86 GLN A CA 1
ATOM 648 C C . GLN A 1 86 ? 2.429 -21.692 1.853 1.00 92.19 86 GLN A C 1
ATOM 650 O O . GLN A 1 86 ? 3.560 -21.793 2.335 1.00 92.19 86 GLN A O 1
ATOM 655 N N . TYR A 1 87 ? 1.740 -20.555 1.810 1.00 94.44 87 TYR A N 1
ATOM 656 C CA . TYR A 1 87 ? 2.241 -19.324 2.393 1.00 94.44 87 TYR A CA 1
ATOM 657 C C . TYR A 1 87 ? 2.399 -19.461 3.916 1.00 94.44 87 TYR A C 1
ATOM 659 O O . TYR A 1 87 ? 1.621 -20.139 4.598 1.00 94.44 87 TYR A O 1
ATOM 667 N N . SER A 1 88 ? 3.410 -18.793 4.461 1.00 96.06 88 SER A N 1
ATOM 668 C CA . SER A 1 88 ? 3.683 -18.698 5.892 1.00 96.06 88 SER A CA 1
ATOM 669 C C . SER A 1 88 ? 4.217 -17.307 6.210 1.00 96.06 88 SER A C 1
ATOM 671 O O . SER A 1 88 ? 5.427 -17.080 6.274 1.00 96.06 88 SER A O 1
ATOM 673 N N . PHE A 1 89 ? 3.299 -16.371 6.424 1.00 97.44 89 PHE A N 1
ATOM 674 C CA . PHE A 1 89 ? 3.640 -14.979 6.684 1.00 97.44 89 PHE A CA 1
ATOM 675 C C . PHE A 1 89 ? 4.410 -14.801 7.997 1.00 97.44 89 PHE A C 1
ATOM 677 O O . PHE A 1 89 ? 4.040 -15.354 9.031 1.00 97.44 89 PHE A O 1
ATOM 684 N N . GLY A 1 90 ? 5.496 -14.035 7.951 1.00 96.06 90 GLY A N 1
ATOM 685 C CA . GLY A 1 90 ? 6.255 -13.612 9.124 1.00 96.06 90 GLY A CA 1
ATOM 686 C C . GLY A 1 90 ? 5.544 -12.524 9.931 1.00 96.06 90 GLY A C 1
ATOM 687 O O . GLY A 1 90 ? 4.414 -12.130 9.635 1.00 96.06 90 GLY A O 1
ATOM 688 N N . GLU A 1 91 ? 6.221 -12.026 10.965 1.00 94.94 91 GLU A N 1
ATOM 689 C CA . GLU A 1 91 ? 5.763 -10.822 11.658 1.00 94.94 91 GLU A CA 1
ATOM 690 C C . GLU A 1 91 ? 5.923 -9.587 10.747 1.00 94.94 91 GLU A C 1
ATOM 692 O O . GLU A 1 91 ? 6.852 -9.546 9.940 1.00 94.94 91 GLU A O 1
ATOM 697 N N . PRO A 1 92 ? 5.049 -8.568 10.855 1.00 95.25 92 PRO A N 1
ATOM 698 C CA . PRO A 1 92 ? 5.204 -7.333 10.091 1.00 95.25 92 PRO A CA 1
ATOM 699 C C . PRO A 1 92 ? 6.477 -6.570 10.470 1.00 95.25 92 PRO A C 1
ATOM 701 O O . PRO A 1 92 ? 6.647 -6.161 11.620 1.00 95.25 92 PRO A O 1
ATOM 704 N N . GLU A 1 93 ? 7.324 -6.300 9.485 1.00 96.12 93 GLU A N 1
ATOM 705 C CA . GLU A 1 93 ? 8.555 -5.525 9.626 1.00 96.12 93 GLU A CA 1
ATOM 706 C C . GLU A 1 93 ? 8.366 -4.125 9.043 1.00 96.12 93 GLU A C 1
ATOM 708 O O . GLU A 1 93 ? 7.885 -3.984 7.923 1.00 96.12 93 GLU A O 1
ATOM 713 N N . GLN A 1 94 ? 8.739 -3.069 9.770 1.00 97.44 94 GLN A N 1
ATOM 714 C CA . GLN A 1 94 ? 8.700 -1.713 9.213 1.00 97.44 94 GLN A CA 1
ATOM 715 C C . GLN A 1 94 ? 9.749 -1.561 8.113 1.00 97.44 94 GLN A C 1
ATOM 717 O O . GLN A 1 94 ? 10.928 -1.833 8.338 1.00 97.44 94 GLN A O 1
ATOM 722 N N . LEU A 1 95 ? 9.327 -1.073 6.947 1.00 98.19 95 LEU A N 1
ATOM 723 C CA . LEU A 1 95 ? 10.259 -0.711 5.891 1.00 98.19 95 LEU A CA 1
ATOM 724 C C . LEU A 1 95 ? 10.983 0.589 6.231 1.00 98.19 95 LEU A C 1
ATOM 726 O O . LEU A 1 95 ? 10.415 1.525 6.806 1.00 98.19 95 LEU A O 1
ATOM 730 N N . THR A 1 96 ? 12.248 0.636 5.831 1.00 98.50 96 THR A N 1
ATOM 731 C CA . THR A 1 96 ? 13.108 1.803 5.971 1.00 98.50 96 THR A CA 1
ATOM 732 C C . THR A 1 96 ? 13.549 2.311 4.606 1.00 98.50 96 THR A C 1
ATOM 734 O O . THR A 1 96 ? 13.636 1.557 3.638 1.00 98.50 96 THR A O 1
ATOM 737 N N . ALA A 1 97 ? 13.827 3.606 4.543 1.00 98.31 97 ALA A N 1
ATOM 738 C CA . ALA A 1 97 ? 14.393 4.294 3.400 1.00 98.31 97 ALA A CA 1
ATOM 739 C C . ALA A 1 97 ? 15.588 5.121 3.875 1.00 98.31 97 ALA A C 1
ATOM 741 O O . ALA A 1 97 ? 15.470 5.898 4.822 1.00 98.31 97 ALA A O 1
ATOM 742 N N . ALA A 1 98 ? 16.752 4.921 3.256 1.00 97.38 98 ALA A N 1
ATOM 743 C CA . ALA A 1 98 ? 18.018 5.533 3.662 1.00 97.38 98 ALA A CA 1
ATOM 744 C C . ALA A 1 98 ? 18.336 5.371 5.170 1.00 97.38 98 ALA A C 1
ATOM 746 O O . ALA A 1 98 ? 18.942 6.245 5.784 1.00 97.38 98 ALA A O 1
ATOM 747 N N . GLY A 1 99 ? 17.926 4.243 5.764 1.00 94.94 99 GLY A N 1
ATOM 748 C CA . GLY A 1 99 ? 18.145 3.920 7.179 1.00 94.94 99 GLY A CA 1
ATOM 749 C C . GLY A 1 99 ? 17.077 4.434 8.151 1.00 94.94 99 GLY A C 1
ATOM 750 O O . GLY A 1 99 ? 17.110 4.054 9.318 1.00 94.94 99 GLY A O 1
ATOM 751 N N . GLU A 1 100 ? 16.108 5.224 7.689 1.00 97.06 100 GLU A N 1
ATOM 752 C CA . GLU A 1 100 ? 15.026 5.772 8.514 1.00 97.06 100 GLU A CA 1
ATOM 753 C C . GLU A 1 100 ? 13.703 5.054 8.241 1.00 97.06 100 GLU A C 1
ATOM 755 O O . GLU A 1 100 ? 13.443 4.621 7.120 1.00 97.06 100 GLU A O 1
ATOM 760 N N . VAL A 1 101 ? 12.843 4.926 9.253 1.00 97.88 101 VAL A N 1
ATOM 761 C CA . VAL A 1 101 ? 11.510 4.324 9.080 1.00 97.88 101 VAL A CA 1
ATOM 762 C C . VAL A 1 101 ? 10.684 5.165 8.109 1.00 97.88 101 VAL A C 1
ATOM 764 O O . VAL A 1 101 ? 10.619 6.388 8.225 1.00 97.88 101 VAL A O 1
ATOM 767 N N . ILE A 1 102 ? 10.020 4.504 7.161 1.00 98.25 102 ILE A N 1
ATOM 768 C CA . ILE A 1 102 ? 9.100 5.176 6.245 1.00 98.25 102 ILE A CA 1
ATOM 769 C C . ILE A 1 102 ? 7.865 5.632 7.025 1.00 98.25 102 ILE A C 1
ATOM 771 O O . ILE A 1 102 ? 7.140 4.803 7.570 1.00 98.25 102 ILE A O 1
ATOM 775 N N . GLU A 1 103 ? 7.601 6.938 7.030 1.00 97.38 103 GLU A N 1
ATOM 776 C CA . GLU A 1 103 ? 6.377 7.554 7.547 1.00 97.38 103 GLU A CA 1
ATOM 777 C C . GLU A 1 103 ? 5.881 8.594 6.535 1.00 97.38 103 GLU A C 1
ATOM 779 O O . GLU A 1 103 ? 6.565 9.578 6.245 1.00 97.38 103 GLU A O 1
ATOM 784 N N . VAL A 1 104 ? 4.697 8.371 5.959 1.00 96.44 104 VAL A N 1
ATOM 785 C CA . VAL A 1 104 ? 4.115 9.316 5.000 1.00 96.44 104 VAL A CA 1
ATOM 786 C C . VAL A 1 104 ? 3.421 10.491 5.699 1.00 96.44 104 VAL A C 1
ATOM 788 O O . VAL A 1 104 ? 2.863 10.324 6.788 1.00 96.44 104 VAL A O 1
ATOM 791 N N . PRO A 1 105 ? 3.368 11.673 5.060 1.00 91.75 105 PRO A N 1
ATOM 792 C CA . PRO A 1 105 ? 2.655 12.824 5.597 1.00 91.75 105 PRO A CA 1
ATOM 793 C C . PRO A 1 105 ? 1.168 12.546 5.859 1.00 91.75 105 PRO A C 1
ATOM 795 O O . PRO A 1 105 ? 0.475 11.961 5.024 1.00 91.75 105 PRO A O 1
ATOM 798 N N . ASP A 1 106 ? 0.672 13.032 7.000 1.00 88.06 106 ASP A N 1
ATOM 799 C CA . ASP A 1 106 ? -0.745 12.963 7.404 1.00 88.06 106 ASP A CA 1
ATOM 800 C C . ASP A 1 106 ? -1.327 11.530 7.440 1.00 88.06 106 ASP A C 1
ATOM 802 O O . ASP A 1 106 ? -2.528 11.297 7.302 1.00 88.06 106 ASP A O 1
ATOM 806 N N . HIS A 1 107 ? -0.454 10.551 7.700 1.00 91.81 107 HIS A N 1
ATOM 807 C CA . HIS A 1 107 ? -0.792 9.158 7.989 1.00 91.81 107 HIS A CA 1
ATOM 808 C C . HIS A 1 107 ? -1.362 8.350 6.799 1.00 91.81 107 HIS A C 1
ATOM 810 O O . HIS A 1 107 ? -1.281 8.755 5.645 1.00 91.81 107 HIS A O 1
ATOM 816 N N . LYS A 1 108 ? -1.919 7.157 7.076 1.00 92.25 108 LYS A N 1
ATOM 817 C CA . LYS A 1 108 ? -2.677 6.307 6.127 1.00 92.25 108 LYS A CA 1
ATOM 818 C C . LYS A 1 108 ? -1.948 5.981 4.815 1.00 92.25 108 LYS A C 1
ATOM 820 O O . LYS A 1 108 ? -2.474 6.213 3.719 1.00 92.25 108 LYS A O 1
ATOM 825 N N . ALA A 1 109 ? -0.772 5.374 4.943 1.00 97.25 109 ALA A N 1
ATOM 826 C CA . ALA A 1 109 ? 0.015 4.915 3.805 1.00 97.25 109 ALA A CA 1
ATOM 827 C C . ALA A 1 109 ? -0.783 3.955 2.907 1.00 97.25 109 ALA A C 1
ATOM 829 O O . ALA A 1 109 ? -1.497 3.078 3.386 1.00 97.25 109 ALA A O 1
ATOM 830 N N . GLY A 1 110 ? -0.684 4.136 1.592 1.00 97.06 110 GLY A N 1
ATOM 831 C CA . GLY A 1 110 ? -1.179 3.208 0.576 1.00 97.06 110 GLY A CA 1
ATOM 832 C C . GLY A 1 110 ? -0.032 2.767 -0.325 1.00 97.06 110 GLY A C 1
ATOM 833 O O . GLY A 1 110 ? 0.237 3.490 -1.284 1.00 97.06 110 GLY A O 1
ATOM 834 N N . PRO A 1 111 ? 0.660 1.658 -0.008 1.00 98.12 111 PRO A N 1
ATOM 835 C CA . PRO A 1 111 ? 1.800 1.199 -0.789 1.00 98.12 111 PRO A CA 1
ATOM 836 C C . PRO A 1 111 ? 1.362 0.606 -2.133 1.00 98.12 111 PRO A C 1
ATOM 838 O O . PRO A 1 111 ? 0.293 0.004 -2.243 1.00 98.12 111 PRO A O 1
ATOM 841 N N . ALA A 1 112 ? 2.227 0.739 -3.128 1.00 98.25 112 ALA A N 1
ATOM 842 C CA . ALA A 1 112 ? 2.222 0.006 -4.383 1.00 98.25 112 ALA A CA 1
ATOM 843 C C . ALA A 1 112 ? 3.676 -0.281 -4.773 1.00 98.25 112 ALA A C 1
ATOM 845 O O . ALA A 1 112 ? 4.542 0.570 -4.565 1.00 98.25 112 ALA A O 1
ATOM 846 N N . ALA A 1 113 ? 3.940 -1.461 -5.328 1.00 98.31 113 ALA A N 1
ATOM 847 C CA . ALA A 1 113 ? 5.251 -1.814 -5.852 1.00 98.31 113 ALA A CA 1
ATOM 848 C C . ALA A 1 113 ? 5.210 -1.849 -7.378 1.00 98.31 113 ALA A C 1
ATOM 850 O O . ALA A 1 113 ? 4.273 -2.391 -7.966 1.00 98.31 113 ALA A O 1
ATOM 851 N N . ALA A 1 114 ? 6.213 -1.254 -8.014 1.00 97.75 114 ALA A N 1
ATOM 852 C CA . ALA A 1 114 ? 6.344 -1.241 -9.464 1.00 97.75 114 ALA A CA 1
ATOM 853 C C . ALA A 1 114 ? 7.782 -0.907 -9.862 1.00 97.75 114 ALA A C 1
ATOM 855 O O . ALA A 1 114 ? 8.449 -0.160 -9.156 1.00 97.75 114 ALA A O 1
ATOM 856 N N . ASP A 1 115 ? 8.238 -1.410 -11.006 1.00 97.62 115 ASP A N 1
ATOM 857 C CA . ASP A 1 115 ? 9.490 -0.971 -11.636 1.00 97.62 115 ASP A CA 1
ATOM 858 C C . ASP A 1 115 ? 9.286 0.417 -12.264 1.00 97.62 115 ASP A C 1
ATOM 860 O O . ASP A 1 115 ? 9.014 0.557 -13.458 1.00 97.62 115 ASP A O 1
ATOM 864 N N . TRP A 1 116 ? 9.272 1.452 -11.418 1.00 97.25 116 TRP A N 1
ATOM 865 C CA . TRP A 1 116 ? 8.891 2.796 -11.835 1.00 97.25 116 TRP A CA 1
ATOM 866 C C . TRP A 1 116 ? 9.965 3.446 -12.690 1.00 97.25 116 TRP A C 1
ATOM 868 O O . TRP A 1 116 ? 9.625 4.163 -13.622 1.00 97.25 116 TRP A O 1
ATOM 878 N N . ASP A 1 117 ? 11.251 3.226 -12.449 1.00 95.44 117 ASP A N 1
ATOM 879 C CA . ASP A 1 117 ? 12.299 3.781 -13.311 1.00 95.44 117 ASP A CA 1
ATOM 880 C C . ASP A 1 117 ? 12.675 2.897 -14.514 1.00 95.44 117 ASP A C 1
ATOM 882 O O . ASP A 1 117 ? 13.374 3.383 -15.408 1.00 95.44 117 ASP A O 1
ATOM 886 N N . GLY A 1 118 ? 12.136 1.677 -14.601 1.00 95.12 118 GLY A N 1
ATOM 887 C CA . GLY A 1 118 ? 12.338 0.759 -15.722 1.00 95.12 118 GLY A CA 1
ATOM 888 C C . GLY A 1 118 ? 13.687 0.043 -15.677 1.00 95.12 118 GLY A C 1
ATOM 889 O O . GLY A 1 118 ? 14.211 -0.345 -16.726 1.00 95.12 118 GLY A O 1
ATOM 890 N N . ASP A 1 119 ? 14.289 -0.079 -14.494 1.00 96.12 119 ASP A N 1
ATOM 891 C CA . ASP A 1 119 ? 15.595 -0.701 -14.303 1.00 96.12 119 ASP A CA 1
ATOM 892 C C . ASP A 1 119 ? 15.538 -2.177 -13.871 1.00 96.12 119 ASP A C 1
ATOM 894 O O . ASP A 1 119 ? 16.576 -2.810 -13.634 1.00 96.12 119 ASP A O 1
ATOM 898 N N . GLY A 1 120 ? 14.334 -2.753 -13.855 1.00 95.69 120 GLY A N 1
ATOM 899 C CA . GLY A 1 120 ? 14.076 -4.155 -13.550 1.00 95.69 120 GLY A CA 1
ATOM 900 C C . GLY A 1 120 ? 14.018 -4.462 -12.055 1.00 95.69 120 GLY A C 1
ATOM 901 O O . GLY A 1 120 ? 14.020 -5.641 -11.678 1.00 95.69 120 GLY A O 1
ATOM 902 N N . ARG A 1 121 ? 13.993 -3.443 -11.188 1.00 97.75 121 ARG A N 1
ATOM 903 C CA . ARG A 1 121 ? 13.820 -3.599 -9.739 1.00 97.75 121 ARG A CA 1
ATOM 904 C C . ARG A 1 121 ? 12.512 -2.959 -9.302 1.00 97.75 121 ARG A C 1
ATOM 906 O O . ARG A 1 121 ? 12.164 -1.870 -9.728 1.00 97.75 121 ARG A O 1
ATOM 913 N N . LEU A 1 122 ? 11.785 -3.638 -8.419 1.00 98.50 122 LEU A N 1
ATOM 914 C CA . LEU A 1 122 ? 10.586 -3.052 -7.835 1.00 98.50 122 LEU A CA 1
ATOM 915 C C . LEU A 1 122 ? 10.973 -1.888 -6.923 1.00 98.50 122 LEU A C 1
ATOM 917 O O . LEU A 1 122 ? 11.732 -2.068 -5.968 1.00 98.50 122 LEU A O 1
ATOM 921 N N . ASP A 1 123 ? 10.409 -0.723 -7.215 1.00 98.69 123 ASP A N 1
ATOM 922 C CA . ASP A 1 123 ? 10.386 0.449 -6.355 1.00 98.69 123 ASP A CA 1
ATOM 923 C C . ASP A 1 123 ? 9.140 0.440 -5.467 1.00 98.69 123 ASP A C 1
ATOM 925 O O . ASP A 1 123 ? 8.154 -0.250 -5.743 1.00 98.69 123 ASP A O 1
ATOM 929 N N . LEU A 1 124 ? 9.151 1.271 -4.422 1.00 98.81 124 LEU A N 1
ATOM 930 C CA . LEU A 1 124 ? 7.984 1.511 -3.580 1.00 98.81 124 LEU A CA 1
ATOM 931 C C . LEU A 1 124 ? 7.381 2.886 -3.891 1.00 98.81 124 LEU A C 1
ATOM 933 O O . LEU A 1 124 ? 8.032 3.917 -3.736 1.00 98.81 124 LEU A O 1
ATOM 937 N N . LEU A 1 125 ? 6.103 2.915 -4.254 1.00 98.81 125 LEU A N 1
ATOM 938 C CA . LEU A 1 125 ? 5.300 4.130 -4.329 1.00 98.81 125 LEU A CA 1
ATOM 939 C C . LEU A 1 125 ? 4.287 4.127 -3.189 1.00 98.81 125 LEU A C 1
ATOM 941 O O . LEU A 1 125 ? 3.693 3.096 -2.878 1.00 98.81 125 LEU A O 1
ATOM 945 N N . VAL A 1 126 ? 4.065 5.275 -2.552 1.00 98.75 126 VAL A N 1
ATOM 946 C CA . VAL A 1 126 ? 3.159 5.365 -1.404 1.00 98.75 126 VAL A CA 1
ATOM 947 C C . VAL A 1 126 ? 2.245 6.573 -1.534 1.00 98.75 126 VAL A C 1
ATOM 949 O O . VAL A 1 126 ? 2.692 7.720 -1.509 1.00 98.75 126 VAL A O 1
ATOM 952 N N . GLY A 1 127 ? 0.942 6.309 -1.637 1.00 98.06 127 GLY A N 1
ATOM 953 C CA . GLY A 1 127 ? -0.090 7.326 -1.457 1.00 98.06 127 GLY A CA 1
ATOM 954 C C . GLY A 1 127 ? -0.209 7.717 0.016 1.00 98.06 127 GLY A C 1
ATOM 955 O O . GLY A 1 127 ? -0.265 6.849 0.891 1.00 98.06 127 GLY A O 1
ATOM 956 N N . ALA A 1 128 ? -0.241 9.017 0.289 1.00 96.81 128 ALA A N 1
ATOM 957 C CA . ALA A 1 128 ? -0.240 9.580 1.633 1.00 96.81 128 ALA A CA 1
ATOM 958 C C . ALA A 1 128 ? -1.609 10.141 2.042 1.00 96.81 128 ALA A C 1
ATOM 960 O O . ALA A 1 128 ? -2.461 10.462 1.204 1.00 96.81 128 ALA A O 1
ATOM 961 N N . GLY A 1 129 ? -1.808 10.296 3.350 1.00 92.38 129 GLY A N 1
ATOM 962 C CA . GLY A 1 129 ? -3.034 10.826 3.932 1.00 92.38 129 GLY A CA 1
ATOM 963 C C . GLY A 1 129 ? -3.337 12.247 3.479 1.00 92.38 129 GLY A C 1
ATOM 964 O O . GLY A 1 129 ? -4.484 12.539 3.175 1.00 92.38 129 GLY A O 1
ATOM 965 N N . ASN A 1 130 ? -2.320 13.079 3.263 1.00 90.81 130 ASN A N 1
ATOM 966 C CA . ASN A 1 130 ? -2.499 14.440 2.754 1.00 90.81 130 ASN A CA 1
ATOM 967 C C . ASN A 1 130 ? -2.801 14.491 1.243 1.00 90.81 130 ASN A C 1
ATOM 969 O O . ASN A 1 130 ? -2.933 15.580 0.701 1.00 90.81 130 ASN A O 1
ATOM 973 N N . GLY A 1 131 ? -2.852 13.353 0.539 1.00 93.81 131 GLY A N 1
ATOM 974 C CA . GLY A 1 131 ? -3.094 13.284 -0.905 1.00 93.81 131 GLY A CA 1
ATOM 975 C C . GLY A 1 131 ? -1.844 13.351 -1.795 1.00 93.81 131 GLY A C 1
ATOM 976 O O . GLY A 1 131 ? -1.989 13.346 -3.017 1.00 93.81 131 GLY A O 1
ATOM 977 N N . SER A 1 132 ? -0.629 13.416 -1.233 1.00 96.62 132 SER A N 1
ATOM 978 C CA . SER A 1 132 ? 0.610 13.296 -2.021 1.00 96.62 132 SER A CA 1
ATOM 979 C C . SER A 1 132 ? 0.931 11.843 -2.390 1.00 96.62 132 SER A C 1
ATOM 981 O O . SER A 1 132 ? 0.469 10.914 -1.725 1.00 96.62 132 SER A O 1
ATOM 983 N N . VAL A 1 133 ? 1.776 11.652 -3.404 1.00 98.44 133 VAL A N 1
ATOM 984 C CA . VAL A 1 133 ? 2.388 10.361 -3.748 1.00 98.44 133 VAL A CA 1
ATOM 985 C C . VAL A 1 133 ? 3.899 10.489 -3.683 1.00 98.44 133 VAL A C 1
ATOM 987 O O . VAL A 1 133 ? 4.491 11.350 -4.343 1.00 98.44 133 VAL A O 1
ATOM 990 N N . LEU A 1 134 ? 4.502 9.617 -2.884 1.00 98.62 134 LEU A N 1
ATOM 991 C CA . LEU A 1 134 ? 5.941 9.519 -2.690 1.00 98.62 134 LEU A CA 1
ATOM 992 C C . LEU A 1 134 ? 6.485 8.309 -3.447 1.00 98.62 134 LEU A C 1
ATOM 994 O O . LEU A 1 134 ? 5.824 7.275 -3.505 1.00 98.62 134 LEU A O 1
ATOM 998 N N . TRP A 1 135 ? 7.689 8.436 -3.990 1.00 98.62 135 TRP A N 1
ATOM 999 C CA . TRP A 1 135 ? 8.451 7.364 -4.615 1.00 98.62 135 TRP A CA 1
ATOM 1000 C C . TRP A 1 135 ? 9.742 7.138 -3.844 1.00 98.62 135 TRP A C 1
ATOM 1002 O O . TRP A 1 135 ? 10.486 8.072 -3.555 1.00 98.62 135 TRP A O 1
ATOM 1012 N N . TYR A 1 136 ? 9.984 5.882 -3.510 1.00 98.75 136 TYR A N 1
ATOM 1013 C CA . TYR A 1 136 ? 11.187 5.392 -2.872 1.00 98.75 136 TYR A CA 1
ATOM 1014 C C . TYR A 1 136 ? 11.850 4.441 -3.858 1.00 98.75 136 TYR A C 1
ATOM 1016 O O . TYR A 1 136 ? 11.405 3.305 -4.041 1.00 98.75 136 TYR A O 1
ATOM 1024 N N . ARG A 1 137 ? 12.899 4.932 -4.513 1.00 98.62 137 ARG A N 1
ATOM 1025 C CA . ARG A 1 137 ? 13.658 4.149 -5.481 1.00 98.62 137 ARG A CA 1
ATOM 1026 C C . ARG A 1 137 ? 14.402 3.013 -4.789 1.00 98.62 137 ARG A C 1
ATOM 1028 O O . ARG A 1 137 ? 15.085 3.247 -3.791 1.00 98.62 137 ARG A O 1
ATOM 1035 N N . ASN A 1 138 ? 14.335 1.813 -5.342 1.00 98.56 138 ASN A N 1
ATOM 1036 C CA . ASN A 1 138 ? 15.135 0.680 -4.922 1.00 98.56 138 ASN A CA 1
ATOM 1037 C C . ASN A 1 138 ? 16.543 0.781 -5.518 1.00 98.56 138 ASN A C 1
ATOM 1039 O O . ASN A 1 138 ? 16.773 0.501 -6.691 1.00 98.56 138 ASN A O 1
ATOM 1043 N N . VAL A 1 139 ? 17.517 1.158 -4.697 1.00 98.38 139 VAL A N 1
ATOM 1044 C CA . VAL A 1 139 ? 18.942 1.244 -5.056 1.00 98.38 139 VAL A CA 1
ATOM 1045 C C . VAL A 1 139 ? 19.724 -0.037 -4.741 1.00 98.38 139 VAL A C 1
ATOM 1047 O O . VAL A 1 139 ? 20.924 -0.097 -5.003 1.00 98.38 139 VAL A O 1
ATOM 1050 N N . GLY A 1 140 ? 19.048 -1.046 -4.187 1.00 97.81 140 GLY A N 1
ATOM 1051 C CA . GLY A 1 140 ? 19.597 -2.365 -3.889 1.00 97.81 140 GLY A CA 1
ATOM 1052 C C . GLY A 1 140 ? 19.479 -3.322 -5.074 1.00 97.81 140 GLY A C 1
ATOM 1053 O O . GLY A 1 140 ? 19.799 -2.992 -6.215 1.00 97.81 140 GLY A O 1
ATOM 1054 N N . THR A 1 141 ? 19.019 -4.542 -4.805 1.00 97.94 141 THR A N 1
ATOM 1055 C CA . THR A 1 141 ? 18.793 -5.577 -5.830 1.00 97.94 141 THR A CA 1
ATOM 1056 C C . THR A 1 141 ? 17.346 -6.057 -5.799 1.00 97.94 141 THR A C 1
ATOM 1058 O O . THR A 1 141 ? 16.645 -5.832 -4.816 1.00 97.94 141 THR A O 1
ATOM 1061 N N . SER A 1 142 ? 16.893 -6.775 -6.831 1.00 96.31 142 SER A N 1
ATOM 1062 C CA . SER A 1 142 ? 15.542 -7.362 -6.831 1.00 96.31 142 SER A CA 1
ATOM 1063 C C . SER A 1 142 ? 15.334 -8.364 -5.684 1.00 96.31 142 SER A C 1
ATOM 1065 O O . SER A 1 142 ? 14.223 -8.498 -5.201 1.00 96.31 142 SER A O 1
ATOM 1067 N N . LYS A 1 143 ? 16.412 -9.010 -5.202 1.00 96.31 143 LYS A N 1
ATOM 1068 C CA . LYS A 1 143 ? 16.383 -9.954 -4.064 1.00 96.31 143 LYS A CA 1
ATOM 1069 C C . LYS A 1 143 ? 16.658 -9.350 -2.696 1.00 96.31 143 LYS A C 1
ATOM 1071 O O . LYS A 1 143 ? 16.590 -10.024 -1.675 1.00 96.31 143 LYS A O 1
ATOM 1076 N N . GLY A 1 144 ? 17.050 -8.090 -2.681 1.00 96.25 144 GLY A N 1
ATOM 1077 C CA . GLY A 1 144 ? 17.332 -7.348 -1.468 1.00 96.25 144 GLY A CA 1
ATOM 1078 C C . GLY A 1 144 ? 17.059 -5.887 -1.746 1.00 96.25 144 GLY A C 1
ATOM 1079 O O . GLY A 1 144 ? 18.014 -5.159 -2.036 1.00 96.25 144 GLY A O 1
ATOM 1080 N N . PRO A 1 145 ? 15.776 -5.479 -1.748 1.00 97.75 145 PRO A N 1
ATOM 1081 C CA . PRO A 1 145 ? 15.421 -4.092 -1.968 1.00 97.75 145 PRO A CA 1
ATOM 1082 C C . PRO A 1 145 ? 16.015 -3.189 -0.887 1.00 97.75 145 PRO A C 1
ATOM 1084 O O . PRO A 1 145 ? 15.824 -3.424 0.306 1.00 97.75 145 PRO A O 1
ATOM 1087 N N . GLU A 1 146 ? 16.704 -2.134 -1.312 1.00 98.25 146 GLU A N 1
ATOM 1088 C CA . GLU A 1 146 ? 17.204 -1.072 -0.436 1.00 98.25 146 GLU A CA 1
ATOM 1089 C C . GLU A 1 146 ? 16.626 0.249 -0.928 1.00 98.25 146 GLU A C 1
ATOM 1091 O O . GLU A 1 146 ? 16.897 0.668 -2.050 1.00 98.25 146 GLU A O 1
ATOM 1096 N N . LEU A 1 147 ? 15.795 0.899 -0.117 1.00 98.69 147 LEU A N 1
ATOM 1097 C CA . LEU A 1 147 ? 15.063 2.086 -0.548 1.00 98.69 147 LEU A CA 1
ATOM 1098 C C . LEU A 1 147 ? 15.868 3.362 -0.281 1.00 98.69 147 LEU A C 1
ATOM 1100 O O . LEU A 1 147 ? 16.369 3.578 0.824 1.00 98.69 147 LEU A O 1
ATOM 1104 N N . ALA A 1 148 ? 15.973 4.228 -1.285 1.00 98.44 148 ALA A N 1
ATOM 1105 C CA . ALA A 1 148 ? 16.525 5.572 -1.151 1.00 98.44 148 ALA A CA 1
ATOM 1106 C C . ALA A 1 148 ? 15.515 6.542 -0.514 1.00 98.44 148 ALA A C 1
ATOM 1108 O O . ALA A 1 148 ? 14.337 6.225 -0.342 1.00 98.44 148 ALA A O 1
ATOM 1109 N N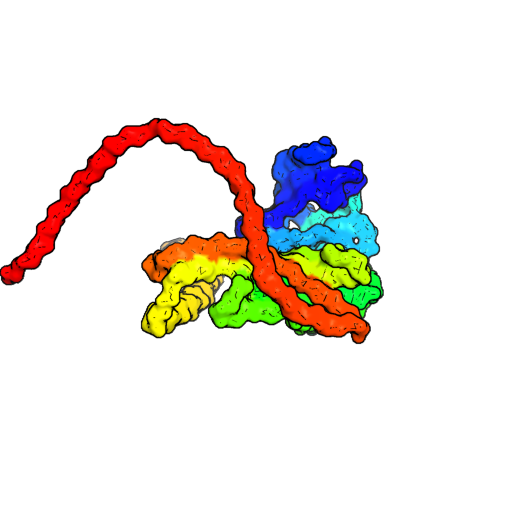 . THR A 1 149 ? 15.981 7.744 -0.167 1.00 97.31 149 THR A N 1
ATOM 1110 C CA . THR A 1 149 ? 15.132 8.826 0.351 1.00 97.31 149 THR A CA 1
ATOM 1111 C C . THR A 1 149 ? 13.963 9.120 -0.590 1.00 97.31 149 THR A C 1
ATOM 1113 O O . THR A 1 149 ? 14.119 9.091 -1.808 1.00 97.31 149 THR A O 1
ATOM 1116 N N . ALA A 1 150 ? 12.807 9.443 -0.009 1.00 97.56 150 ALA A N 1
ATOM 1117 C CA . ALA A 1 150 ? 11.589 9.735 -0.752 1.00 97.56 150 ALA A CA 1
ATOM 1118 C C . ALA A 1 150 ? 11.752 10.910 -1.730 1.00 97.56 150 ALA A C 1
ATOM 1120 O O . ALA A 1 150 ? 12.181 12.001 -1.345 1.00 97.56 150 ALA A O 1
ATOM 1121 N N . GLU A 1 151 ? 11.266 10.721 -2.951 1.00 97.62 151 GLU A N 1
ATOM 1122 C CA . GLU A 1 151 ? 10.969 11.781 -3.906 1.00 97.62 151 GLU A CA 1
ATOM 1123 C C . GLU A 1 151 ? 9.453 11.994 -3.986 1.00 97.62 151 GLU A C 1
ATOM 1125 O O . GLU A 1 151 ? 8.665 11.052 -3.932 1.00 97.62 151 GLU A O 1
ATOM 1130 N N . THR A 1 152 ? 9.004 13.244 -4.104 1.00 97.56 152 THR A N 1
ATOM 1131 C CA . THR A 1 152 ? 7.573 13.535 -4.276 1.00 97.56 152 THR A CA 1
ATOM 1132 C C . THR A 1 152 ? 7.221 13.506 -5.760 1.00 97.56 152 THR A C 1
ATOM 1134 O O . THR A 1 152 ? 7.541 14.451 -6.477 1.00 97.56 152 THR A O 1
ATOM 1137 N N . LEU A 1 153 ? 6.530 12.455 -6.213 1.00 95.75 153 LEU A N 1
ATOM 1138 C CA . LEU A 1 153 ? 6.027 12.373 -7.592 1.00 95.75 153 LEU A CA 1
ATOM 1139 C C . LEU A 1 153 ? 4.810 13.267 -7.795 1.00 95.75 153 LEU A C 1
ATOM 1141 O O . LEU A 1 153 ? 4.689 13.971 -8.795 1.00 95.75 153 LEU A O 1
ATOM 1145 N N . ILE A 1 154 ? 3.897 13.235 -6.826 1.00 96.44 154 ILE A N 1
ATOM 1146 C CA . ILE A 1 154 ? 2.668 14.012 -6.859 1.00 96.44 154 ILE A CA 1
ATOM 1147 C C . ILE A 1 154 ? 2.595 14.796 -5.546 1.00 96.44 154 ILE A C 1
ATOM 1149 O O . ILE A 1 154 ? 2.456 14.180 -4.489 1.00 96.44 154 ILE A O 1
ATOM 1153 N N . PRO A 1 155 ? 2.694 16.138 -5.564 1.00 95.56 155 PRO A N 1
ATOM 1154 C CA . PRO A 1 155 ? 2.627 16.938 -4.341 1.00 95.56 155 PRO A CA 1
ATOM 1155 C C . PRO A 1 155 ? 1.238 16.845 -3.710 1.00 95.56 155 PRO A C 1
ATOM 1157 O O . PRO A 1 155 ? 0.295 16.450 -4.384 1.00 95.56 155 PRO A O 1
ATOM 1160 N N . ALA A 1 156 ? 1.078 17.244 -2.448 1.00 91.62 156 ALA A N 1
ATOM 1161 C CA . ALA A 1 156 ? -0.246 17.384 -1.835 1.00 91.62 156 ALA A CA 1
ATOM 1162 C C . ALA A 1 156 ? -1.114 18.397 -2.622 1.00 91.62 156 ALA A C 1
ATOM 1164 O O . ALA A 1 156 ? -0.567 19.308 -3.257 1.00 91.62 156 ALA A O 1
ATOM 1165 N N . PRO A 1 157 ? -2.453 18.244 -2.655 1.00 88.25 157 PRO A N 1
ATOM 1166 C CA . PRO A 1 157 ? -3.324 19.259 -3.234 1.00 88.25 157 PRO A CA 1
ATOM 1167 C C . PRO A 1 157 ? -3.135 20.602 -2.520 1.00 88.25 157 PRO A C 1
ATOM 1169 O O . PRO A 1 157 ? -2.887 20.666 -1.317 1.00 88.25 157 PRO A O 1
ATOM 1172 N N . LYS A 1 158 ? -3.243 21.690 -3.284 1.00 82.06 158 LYS A N 1
ATOM 1173 C CA . LYS A 1 158 ? -3.267 23.043 -2.724 1.00 82.06 158 LYS A CA 1
ATOM 1174 C C . LYS A 1 158 ? -4.641 23.315 -2.121 1.00 82.06 158 LYS A C 1
ATOM 1176 O O . LYS A 1 158 ? -5.634 22.741 -2.563 1.00 82.06 158 LYS A O 1
ATOM 1181 N N . GLU A 1 159 ? -4.700 24.231 -1.166 1.00 71.50 159 GLU A N 1
ATOM 1182 C CA . GLU A 1 159 ? -5.967 24.720 -0.628 1.00 71.50 159 GLU A CA 1
ATOM 1183 C C . GLU A 1 159 ? -6.870 25.256 -1.756 1.00 71.50 159 GLU A C 1
ATOM 1185 O O . GLU A 1 159 ? -6.407 25.965 -2.652 1.00 71.50 159 GLU A O 1
ATOM 1190 N N . GLY A 1 160 ? -8.143 24.851 -1.754 1.00 68.19 160 GLY A N 1
ATOM 1191 C CA . GLY A 1 160 ? -9.098 25.160 -2.827 1.00 68.19 160 GLY A CA 1
ATOM 1192 C C . GLY A 1 160 ? -8.847 24.433 -4.157 1.00 68.19 160 GLY A C 1
ATOM 1193 O O . GLY A 1 160 ? -9.524 24.719 -5.142 1.00 68.19 160 GLY A O 1
ATOM 1194 N N . GLY A 1 161 ? -7.877 23.514 -4.217 1.00 73.69 161 GLY A N 1
ATOM 1195 C CA . GLY A 1 161 ? -7.644 22.649 -5.371 1.00 73.69 161 GLY A CA 1
ATOM 1196 C C . GLY A 1 161 ? -8.714 21.561 -5.516 1.00 73.69 161 GLY A C 1
ATOM 1197 O O . GLY A 1 161 ? -9.363 21.177 -4.551 1.00 73.69 161 GLY A O 1
ATOM 1198 N N . GLN A 1 162 ? -8.873 21.037 -6.734 1.00 79.94 162 GLN A N 1
ATOM 1199 C CA . GLN A 1 162 ? -9.900 20.031 -7.045 1.00 79.94 162 GLN A CA 1
ATOM 1200 C C . GLN A 1 162 ? -9.590 18.620 -6.517 1.00 79.94 162 GLN A C 1
ATOM 1202 O O . GLN A 1 162 ? -10.507 17.804 -6.400 1.00 79.94 162 GLN A O 1
ATOM 1207 N N . ARG A 1 163 ? -8.309 18.305 -6.267 1.00 87.88 163 ARG A N 1
ATOM 1208 C CA . ARG A 1 163 ? -7.874 16.986 -5.789 1.00 87.88 163 ARG A CA 1
ATOM 1209 C C . ARG A 1 163 ? -7.990 16.910 -4.271 1.00 87.88 163 ARG A C 1
ATOM 1211 O O . ARG A 1 163 ? -7.549 17.812 -3.565 1.00 87.88 163 ARG A O 1
ATOM 1218 N N . GLY A 1 164 ? -8.554 15.811 -3.801 1.00 87.31 164 GLY A N 1
ATOM 1219 C CA . GLY A 1 164 ? -8.723 15.484 -2.399 1.00 87.31 164 GLY A CA 1
ATOM 1220 C C . GLY A 1 164 ? -7.486 14.874 -1.738 1.00 87.31 164 GLY A C 1
ATOM 1221 O O . GLY A 1 164 ? -6.369 14.878 -2.261 1.00 87.31 164 GLY A O 1
ATOM 1222 N N . VAL A 1 165 ? -7.729 14.344 -0.547 1.00 88.75 165 VAL A N 1
ATOM 1223 C CA . VAL A 1 165 ? -6.766 13.723 0.364 1.00 88.75 165 VAL A CA 1
ATOM 1224 C C . VAL A 1 165 ? -6.879 12.187 0.314 1.00 88.75 165 VAL A C 1
ATOM 1226 O O . VAL A 1 165 ? -7.589 11.640 -0.525 1.00 88.75 165 VAL A O 1
ATOM 1229 N N . LEU A 1 166 ? -6.166 11.472 1.190 1.00 90.00 166 LEU A N 1
ATOM 1230 C CA . LEU A 1 166 ? -6.139 10.003 1.290 1.00 90.00 166 LEU A CA 1
ATOM 1231 C C . LEU A 1 166 ? -5.811 9.287 -0.028 1.00 90.00 166 LEU A C 1
ATOM 1233 O O . LEU A 1 166 ? -6.533 8.379 -0.444 1.00 90.00 166 LEU A O 1
ATOM 1237 N N . ALA A 1 167 ? -4.694 9.653 -0.657 1.00 94.12 167 ALA A N 1
ATOM 1238 C CA . ALA A 1 167 ? -4.304 9.077 -1.937 1.00 94.12 167 ALA A CA 1
ATOM 1239 C C . ALA A 1 167 ? -4.180 7.544 -1.861 1.00 94.12 167 ALA A C 1
ATOM 1241 O O . ALA A 1 167 ? -3.554 6.973 -0.952 1.00 94.12 167 ALA A O 1
ATOM 1242 N N . LYS A 1 168 ? -4.776 6.870 -2.844 1.00 93.62 168 LYS A N 1
ATOM 1243 C CA . LYS A 1 168 ? -4.598 5.443 -3.125 1.00 93.62 168 LYS A CA 1
ATOM 1244 C C . LYS A 1 168 ? -4.272 5.305 -4.601 1.00 93.62 168 LYS A C 1
ATOM 1246 O O . LYS A 1 168 ? -4.957 5.884 -5.437 1.00 93.62 168 LYS A O 1
ATOM 1251 N N . ILE A 1 169 ? -3.202 4.584 -4.906 1.00 96.69 169 ILE A N 1
ATOM 1252 C CA . ILE A 1 169 ? -2.624 4.556 -6.247 1.00 96.69 169 ILE A CA 1
ATOM 1253 C C . ILE A 1 169 ? -2.696 3.159 -6.854 1.00 96.69 169 ILE A C 1
ATOM 1255 O O . ILE A 1 169 ? -2.601 2.154 -6.151 1.00 96.69 169 ILE A O 1
ATOM 1259 N N . CYS A 1 170 ? -2.829 3.119 -8.170 1.00 96.00 170 CYS A N 1
ATOM 1260 C CA . CYS A 1 170 ? -2.567 1.968 -9.013 1.00 96.00 170 CYS A CA 1
ATOM 1261 C C . CYS A 1 170 ? -1.552 2.408 -10.070 1.00 96.00 170 CYS A C 1
ATOM 1263 O O . CYS A 1 170 ? -1.733 3.447 -10.704 1.00 96.00 170 CYS A O 1
ATOM 1265 N N . VAL A 1 171 ? -0.471 1.644 -10.201 1.00 97.50 171 VAL A N 1
ATOM 1266 C CA . VAL A 1 171 ? 0.615 1.923 -11.142 1.00 97.50 171 VAL A CA 1
ATOM 1267 C C . VAL A 1 171 ? 0.468 0.964 -12.313 1.00 97.50 171 VAL A C 1
ATOM 1269 O O . VAL A 1 171 ? 0.463 -0.250 -12.115 1.00 97.50 171 VAL A O 1
ATOM 1272 N N . VAL A 1 172 ? 0.272 1.501 -13.513 1.00 96.31 172 VAL A N 1
ATOM 1273 C CA . VAL A 1 172 ? -0.041 0.720 -14.716 1.00 96.31 172 VAL A CA 1
ATOM 1274 C C . VAL A 1 172 ? 0.272 1.546 -15.954 1.00 96.31 172 VAL A C 1
ATOM 1276 O O . VAL A 1 172 ? 0.103 2.756 -15.919 1.00 96.31 172 VAL A O 1
ATOM 1279 N N . ASP A 1 173 ? 0.688 0.913 -17.045 1.00 96.00 173 ASP A N 1
ATOM 1280 C CA . ASP A 1 173 ? 0.702 1.553 -18.365 1.00 96.00 173 ASP A CA 1
ATOM 1281 C C . ASP A 1 173 ? -0.753 1.761 -18.825 1.00 96.00 173 ASP A C 1
ATOM 1283 O O . ASP A 1 173 ? -1.425 0.822 -19.264 1.00 96.00 173 ASP A O 1
ATOM 1287 N N . TRP A 1 174 ? -1.290 2.963 -18.597 1.00 95.50 174 TRP A N 1
ATOM 1288 C CA . TRP A 1 174 ? -2.707 3.256 -18.806 1.00 95.50 174 TRP A CA 1
ATOM 1289 C C . TRP A 1 174 ? -3.002 3.571 -20.271 1.00 95.50 174 TRP A C 1
ATOM 1291 O O . TRP A 1 174 ? -4.077 3.235 -20.778 1.00 95.50 174 TRP A O 1
ATOM 1301 N N . ASN A 1 175 ? -2.070 4.239 -20.949 1.00 94.69 175 ASN A N 1
ATOM 1302 C CA . ASN A 1 175 ? -2.233 4.690 -22.329 1.00 94.69 175 ASN A CA 1
ATOM 1303 C C . ASN A 1 175 ? -1.603 3.736 -23.371 1.00 94.69 175 ASN A C 1
ATOM 1305 O O . ASN A 1 175 ? -1.844 3.917 -24.568 1.00 94.69 175 ASN A O 1
ATOM 1309 N N . GLY A 1 176 ? -0.869 2.709 -22.939 1.00 94.38 176 GLY A N 1
ATOM 1310 C CA . GLY A 1 176 ? -0.204 1.730 -23.795 1.00 94.38 176 GLY A CA 1
ATOM 1311 C C . GLY A 1 176 ? 1.103 2.230 -24.416 1.00 94.38 176 GLY A C 1
ATOM 1312 O O . GLY A 1 176 ? 1.483 1.730 -25.479 1.00 94.38 176 GLY A O 1
ATOM 1313 N N . ASP A 1 177 ? 1.755 3.240 -23.832 1.00 93.69 177 ASP A N 1
ATOM 1314 C CA . ASP A 1 177 ? 2.996 3.824 -24.359 1.00 93.69 177 ASP A CA 1
ATOM 1315 C C . ASP A 1 177 ? 4.274 3.127 -23.859 1.00 93.69 177 ASP A C 1
ATOM 1317 O O . ASP A 1 177 ? 5.380 3.444 -24.315 1.00 93.69 177 ASP A O 1
ATOM 1321 N N . GLY A 1 178 ? 4.124 2.120 -22.995 1.00 91.44 178 GLY A N 1
ATOM 1322 C CA . GLY A 1 178 ? 5.217 1.350 -22.415 1.00 91.44 178 GLY A CA 1
ATOM 1323 C C . GLY A 1 178 ? 5.861 2.001 -21.190 1.00 91.44 178 GLY A C 1
ATOM 1324 O O . GLY A 1 178 ? 6.794 1.419 -20.632 1.00 91.44 178 GLY A O 1
ATOM 1325 N N . LEU A 1 179 ? 5.390 3.171 -20.753 1.00 94.38 179 LEU A N 1
ATOM 1326 C CA . LEU A 1 179 ? 5.738 3.773 -19.473 1.00 94.38 179 LEU A CA 1
ATOM 1327 C C . LEU A 1 179 ? 4.614 3.529 -18.466 1.00 94.38 179 LEU A C 1
ATOM 1329 O O . LEU A 1 179 ? 3.433 3.525 -18.785 1.00 94.38 179 LEU A O 1
ATOM 1333 N N . LEU A 1 180 ? 4.990 3.322 -17.206 1.00 96.69 180 LEU A N 1
ATOM 1334 C CA . LEU A 1 180 ? 4.006 3.224 -16.137 1.00 96.69 180 LEU A CA 1
ATOM 1335 C C . LEU A 1 180 ? 3.435 4.608 -15.800 1.00 96.69 180 LEU A C 1
ATOM 1337 O O . LEU A 1 180 ? 4.190 5.555 -15.561 1.00 96.69 180 LEU A O 1
ATOM 1341 N N . ASP A 1 181 ? 2.111 4.674 -15.704 1.00 97.19 181 ASP A N 1
ATOM 1342 C CA . ASP A 1 181 ? 1.310 5.815 -15.268 1.00 97.19 181 ASP A CA 1
ATOM 1343 C C . ASP A 1 181 ? 0.776 5.602 -13.845 1.00 97.19 181 ASP A C 1
ATOM 1345 O O . ASP A 1 181 ? 0.833 4.502 -13.283 1.00 97.19 181 ASP A O 1
ATOM 1349 N N . ILE A 1 182 ? 0.210 6.659 -13.253 1.00 97.69 182 ILE A N 1
ATOM 1350 C CA . ILE A 1 182 ? -0.445 6.585 -11.941 1.00 97.69 182 ILE A CA 1
ATOM 1351 C C . ILE A 1 182 ? -1.937 6.878 -12.084 1.00 97.69 182 ILE A C 1
ATOM 1353 O O . ILE A 1 182 ? -2.343 7.999 -12.395 1.00 97.69 182 ILE A O 1
ATOM 1357 N N . VAL A 1 183 ? -2.762 5.887 -11.750 1.00 97.62 183 VAL A N 1
ATOM 1358 C CA . VAL A 1 183 ? -4.191 6.067 -11.483 1.00 97.62 183 VAL A CA 1
ATOM 1359 C C . VAL A 1 183 ? -4.360 6.308 -9.987 1.00 97.62 183 VAL A C 1
ATOM 1361 O O . VAL A 1 183 ? -4.068 5.439 -9.168 1.00 97.62 183 VAL A O 1
ATOM 1364 N N . LEU A 1 184 ? -4.813 7.500 -9.617 1.00 96.06 184 LEU A N 1
ATOM 1365 C CA . LEU A 1 184 ? -4.932 7.948 -8.233 1.00 96.06 184 LEU A CA 1
ATOM 1366 C C . LEU A 1 184 ? -6.401 8.129 -7.866 1.00 96.06 184 LEU A C 1
ATOM 1368 O O . LEU A 1 184 ? -7.084 8.974 -8.436 1.00 96.06 184 LEU A O 1
ATOM 1372 N N . GLY A 1 185 ? -6.867 7.370 -6.881 1.00 93.69 185 GLY A N 1
ATOM 1373 C CA . GLY A 1 185 ? -8.109 7.642 -6.168 1.00 93.69 185 GLY A CA 1
ATOM 1374 C C . GLY A 1 185 ? -7.857 8.590 -4.999 1.00 93.69 185 GLY A C 1
ATOM 1375 O O . GLY A 1 185 ? -6.895 8.404 -4.247 1.00 93.69 185 GLY A O 1
ATOM 1376 N N . ASP A 1 186 ? -8.716 9.590 -4.845 1.00 90.69 186 ASP A N 1
ATOM 1377 C CA . ASP A 1 186 ? -8.720 10.486 -3.691 1.00 90.69 186 ASP A CA 1
ATOM 1378 C C . ASP A 1 186 ? -10.038 10.405 -2.913 1.00 90.69 186 ASP A C 1
ATOM 1380 O O . ASP A 1 186 ? -10.996 9.747 -3.324 1.00 90.69 186 ASP A O 1
ATOM 1384 N N . CYS A 1 187 ? -10.084 11.086 -1.772 1.00 83.81 187 CYS A N 1
ATOM 1385 C CA . CYS A 1 187 ? -11.332 11.542 -1.186 1.00 83.81 187 CYS A CA 1
ATOM 1386 C C . CYS A 1 187 ? -11.287 13.062 -0.998 1.00 83.81 187 CYS A C 1
ATOM 1388 O O . CYS A 1 187 ? -10.414 13.596 -0.310 1.00 83.81 187 CYS A O 1
ATOM 1390 N N . GLY A 1 188 ? -12.219 13.768 -1.624 1.00 70.69 188 GLY A N 1
ATOM 1391 C CA . GLY A 1 188 ? -12.394 15.207 -1.482 1.00 70.69 188 GLY A CA 1
ATOM 1392 C C . GLY A 1 188 ? -13.644 15.541 -0.681 1.00 70.69 188 GLY A C 1
ATOM 1393 O O . GLY A 1 188 ? -14.603 14.769 -0.646 1.00 70.69 188 GLY A O 1
ATOM 1394 N N . GLU A 1 189 ? -13.621 16.709 -0.053 1.00 61.66 189 GLU A N 1
ATOM 1395 C CA . GLU A 1 189 ? -14.815 17.397 0.429 1.00 61.66 189 GLU A CA 1
ATOM 1396 C C . GLU A 1 189 ? -15.054 18.563 -0.535 1.00 61.66 189 GLU A C 1
ATOM 1398 O O . GLU A 1 189 ? -14.237 19.484 -0.602 1.00 61.66 189 GLU A O 1
ATOM 1403 N N . GLU A 1 190 ? -16.136 18.518 -1.311 1.00 55.50 190 GLU A N 1
ATOM 1404 C CA . GLU A 1 190 ? -16.603 19.698 -2.041 1.00 55.50 190 GLU A CA 1
ATOM 1405 C C . GLU A 1 190 ? -17.601 20.455 -1.171 1.00 55.50 190 GLU A C 1
ATOM 1407 O O . GLU A 1 190 ? -18.655 19.926 -0.832 1.00 55.50 190 GLU A O 1
ATOM 1412 N N . PHE A 1 191 ? -17.252 21.690 -0.799 1.00 54.84 191 PHE A N 1
ATOM 1413 C CA . PHE A 1 191 ? -18.139 22.573 -0.042 1.00 54.84 191 PHE A CA 1
ATOM 1414 C C . PHE A 1 191 ? -19.079 23.296 -1.009 1.00 54.84 191 PHE A C 1
ATOM 1416 O O . PHE A 1 191 ? -18.618 24.098 -1.825 1.00 54.84 191 PHE A O 1
ATOM 1423 N N . GLU A 1 192 ? -20.398 23.103 -0.892 1.00 53.72 192 GLU A N 1
ATOM 1424 C CA . GLU A 1 192 ? -21.364 23.891 -1.680 1.00 53.72 192 GLU A CA 1
ATOM 1425 C C . GLU A 1 192 ? -21.389 25.379 -1.259 1.00 53.72 192 GLU A C 1
ATOM 1427 O O . GLU A 1 192 ? -21.798 26.242 -2.039 1.00 53.72 192 GLU A O 1
ATOM 1432 N N . LYS A 1 193 ? -20.908 25.725 -0.050 1.00 61.25 193 LYS A N 1
ATOM 1433 C CA . LYS A 1 193 ? -20.756 27.117 0.426 1.00 61.25 193 LYS A CA 1
ATOM 1434 C C . LYS A 1 193 ? -19.308 27.449 0.706 1.00 61.25 193 LYS A C 1
ATOM 1436 O O . LYS A 1 193 ? -18.621 26.796 1.485 1.00 61.25 193 LYS A O 1
ATOM 1441 N N . LYS A 1 194 ? -18.908 28.589 0.163 1.00 64.69 194 LYS A N 1
ATOM 1442 C CA . LYS A 1 194 ? -17.691 29.286 0.554 1.00 64.69 194 LYS A CA 1
ATOM 1443 C C . LYS A 1 194 ? -17.824 29.770 2.005 1.00 64.69 194 LYS A C 1
ATOM 1445 O O . LYS A 1 194 ? -18.687 30.601 2.291 1.00 64.69 194 LYS A O 1
ATOM 1450 N N . LEU A 1 195 ? -16.996 29.235 2.901 1.00 68.50 195 LEU A N 1
ATOM 1451 C CA . LEU A 1 195 ? -16.917 29.680 4.295 1.00 68.50 195 LEU A CA 1
ATOM 1452 C C . LEU A 1 195 ? -16.482 31.153 4.362 1.00 68.50 195 LEU A C 1
ATOM 1454 O O . LEU A 1 195 ? -15.727 31.637 3.515 1.00 68.50 195 LEU A O 1
ATOM 1458 N N . SER A 1 196 ? -16.967 31.866 5.374 1.00 80.00 196 SER A N 1
ATOM 1459 C CA . SER A 1 196 ? -16.429 33.171 5.763 1.00 80.00 196 SER A CA 1
ATOM 1460 C C . SER A 1 196 ? -15.007 33.032 6.328 1.00 80.00 196 SER A C 1
ATOM 1462 O O . SER A 1 196 ? -14.583 31.938 6.710 1.00 80.00 196 SER A O 1
ATOM 1464 N N . GLU A 1 197 ? -14.253 34.133 6.396 1.00 79.69 197 GLU A N 1
ATOM 1465 C CA . GLU A 1 197 ? -12.907 34.140 6.997 1.00 79.69 197 GLU A CA 1
ATOM 1466 C C . GLU A 1 197 ? -12.929 33.660 8.457 1.00 79.69 197 GLU A C 1
ATOM 1468 O O . GLU A 1 197 ? -12.079 32.865 8.845 1.00 79.69 197 GLU A O 1
ATOM 1473 N N . GLU A 1 198 ? -13.938 34.058 9.239 1.00 82.69 198 GLU A N 1
ATOM 1474 C CA . GLU A 1 198 ? -14.102 33.629 10.636 1.00 82.69 198 GLU A CA 1
ATOM 1475 C C . GLU A 1 198 ? -14.382 32.122 10.752 1.00 82.69 198 GLU A C 1
ATOM 1477 O O . GLU A 1 198 ? -13.762 31.435 11.562 1.00 82.69 198 GLU A O 1
ATOM 1482 N N . GLU A 1 199 ? -15.280 31.585 9.916 1.00 79.88 199 GLU A N 1
ATOM 1483 C CA . GLU A 1 199 ? -15.564 30.142 9.858 1.00 79.88 199 GLU A CA 1
ATOM 1484 C C . GLU A 1 199 ? -14.321 29.346 9.413 1.00 79.88 199 GLU A C 1
ATOM 1486 O O . GLU A 1 199 ? -14.075 28.249 9.916 1.00 79.88 199 GLU A O 1
ATOM 1491 N N . SER A 1 200 ? -13.515 29.905 8.502 1.00 74.00 200 SER A N 1
ATOM 1492 C CA . SER A 1 200 ? -12.287 29.270 8.002 1.00 74.00 200 SER A CA 1
ATOM 1493 C C . SER A 1 200 ? -11.195 29.232 9.073 1.00 74.00 200 SER A C 1
ATOM 1495 O O . SER A 1 200 ? -10.630 28.170 9.328 1.00 74.00 200 SER A O 1
ATOM 1497 N N . GLN A 1 201 ? -10.960 30.357 9.757 1.00 80.19 201 GLN A N 1
ATOM 1498 C CA . GLN A 1 201 ? -10.009 30.451 10.870 1.00 80.19 201 GLN A CA 1
ATOM 1499 C C . GLN A 1 201 ? -10.404 29.526 12.020 1.00 80.19 201 GLN A C 1
ATOM 1501 O O . GLN A 1 201 ? -9.575 28.762 12.513 1.00 80.19 201 GLN A O 1
ATOM 1506 N N . TRP A 1 202 ? -11.684 29.524 12.404 1.00 83.75 202 TRP A N 1
ATOM 1507 C CA . TRP A 1 202 ? -12.182 28.613 13.432 1.00 83.75 202 TRP A CA 1
ATOM 1508 C C . TRP A 1 202 ? -11.945 27.148 13.053 1.00 83.75 202 TRP A C 1
ATOM 1510 O O . TRP A 1 202 ? -11.531 26.351 13.895 1.00 83.75 202 TRP A O 1
ATOM 1520 N N . ARG A 1 203 ? -12.178 26.777 11.787 1.00 76.81 203 ARG A N 1
ATOM 1521 C CA . ARG A 1 203 ? -11.975 25.405 11.309 1.00 76.81 203 ARG A CA 1
ATOM 1522 C C . ARG A 1 203 ? -10.507 24.996 11.367 1.00 76.81 203 ARG A C 1
ATOM 1524 O O . ARG A 1 203 ? -10.196 23.890 11.810 1.00 76.81 203 ARG A O 1
ATOM 1531 N N . GLU A 1 204 ? -9.610 25.869 10.928 1.00 75.94 204 GLU A N 1
ATOM 1532 C CA . GLU A 1 204 ? -8.169 25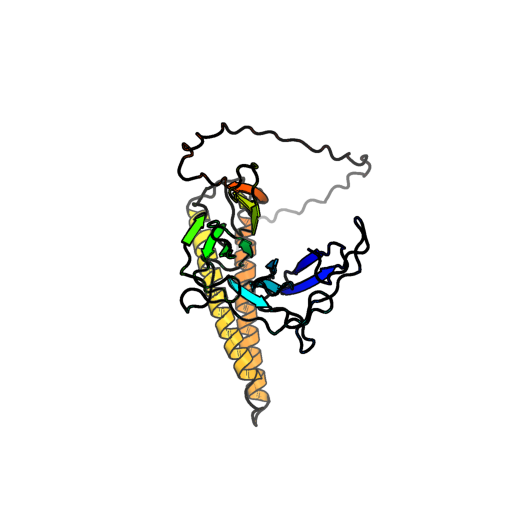.628 10.982 1.00 75.94 204 GLU A CA 1
ATOM 1533 C C . GLU A 1 204 ? -7.692 25.464 12.433 1.00 75.94 204 GLU A C 1
ATOM 1535 O O . GLU A 1 204 ? -7.027 24.478 12.768 1.00 75.94 204 GLU A O 1
ATOM 1540 N N . GLU A 1 205 ? -8.137 26.342 13.336 1.00 81.19 205 GLU A N 1
ATOM 1541 C CA . GLU A 1 205 ? -7.892 26.215 14.774 1.00 81.19 205 GLU A CA 1
ATOM 1542 C C . GLU A 1 205 ? -8.467 24.913 15.348 1.00 81.19 205 GLU A C 1
ATOM 1544 O O . GLU A 1 205 ? -7.800 24.234 16.132 1.00 81.19 205 GLU A O 1
ATOM 1549 N N . ALA A 1 206 ? -9.677 24.518 14.947 1.00 76.50 206 ALA A N 1
ATOM 1550 C CA . ALA A 1 206 ? -10.306 23.279 15.387 1.00 76.50 206 ALA A CA 1
ATOM 1551 C C . ALA A 1 206 ? -9.507 22.047 14.934 1.00 76.50 206 ALA A C 1
ATOM 1553 O O . ALA A 1 206 ? -9.339 21.115 15.725 1.00 76.50 206 ALA A O 1
ATOM 1554 N N . ARG A 1 207 ? -8.964 22.044 13.710 1.00 71.75 207 ARG A N 1
ATOM 1555 C CA . ARG A 1 207 ? -8.091 20.977 13.185 1.00 71.75 207 ARG A CA 1
ATOM 1556 C C . ARG A 1 207 ? -6.744 20.926 13.903 1.00 71.75 207 ARG A C 1
ATOM 1558 O O . ARG A 1 207 ? -6.307 19.844 14.299 1.00 71.75 207 ARG A O 1
ATOM 1565 N N . HIS A 1 208 ? -6.125 22.076 14.169 1.00 77.69 208 HIS A N 1
ATOM 1566 C CA . HIS A 1 208 ? -4.926 22.147 15.008 1.00 77.69 208 HIS A CA 1
ATOM 1567 C C . HIS A 1 208 ? -5.190 21.609 16.418 1.00 77.69 208 HIS A C 1
ATOM 1569 O O . HIS A 1 208 ? -4.436 20.770 16.920 1.00 77.69 208 HIS A O 1
ATOM 1575 N N . GLN A 1 209 ? -6.310 22.002 17.029 1.00 78.25 209 GLN A N 1
ATOM 1576 C CA . GLN A 1 209 ? -6.736 21.457 18.315 1.00 78.25 209 GLN A CA 1
ATOM 1577 C C . GLN A 1 209 ? -6.971 19.947 18.241 1.00 78.25 209 GLN A C 1
ATOM 1579 O O . GLN A 1 209 ? -6.584 19.236 19.163 1.00 78.25 209 GLN A O 1
ATOM 1584 N N . GLN A 1 210 ? -7.564 19.421 17.165 1.00 70.38 210 GLN A N 1
ATOM 1585 C CA . GLN A 1 210 ? -7.729 17.976 16.979 1.00 70.38 210 GLN A CA 1
ATOM 1586 C C . GLN A 1 210 ? -6.372 17.251 16.937 1.00 70.38 210 GLN A C 1
ATOM 1588 O O . GLN A 1 210 ? -6.217 16.232 17.618 1.00 70.38 210 GLN A O 1
ATOM 1593 N N . ALA A 1 211 ? -5.375 17.788 16.226 1.00 71.06 211 ALA A N 1
ATOM 1594 C CA . ALA A 1 211 ? -4.019 17.233 16.192 1.00 71.06 211 ALA A CA 1
ATOM 1595 C C . ALA A 1 211 ? -3.357 17.224 17.586 1.00 71.06 211 ALA A C 1
ATOM 1597 O O . ALA A 1 211 ? -2.754 16.226 17.998 1.00 71.06 211 ALA A O 1
ATOM 1598 N N . ASP A 1 212 ? -3.523 18.292 18.365 1.00 79.88 212 ASP A N 1
ATOM 1599 C CA . ASP A 1 212 ? -2.994 18.368 19.731 1.00 79.88 212 ASP A CA 1
ATOM 1600 C C . ASP A 1 212 ? -3.758 17.474 20.719 1.00 79.88 212 ASP A C 1
ATOM 1602 O O . ASP A 1 212 ? -3.160 16.874 21.624 1.00 79.88 212 ASP A O 1
ATOM 1606 N N . LEU A 1 213 ? -5.069 17.306 20.524 1.00 79.06 213 LEU A N 1
ATOM 1607 C CA . LEU A 1 213 ? -5.892 16.348 21.262 1.00 79.06 213 LEU A CA 1
ATOM 1608 C C . LEU A 1 213 ? -5.444 14.911 20.983 1.00 79.06 213 LEU A C 1
ATOM 1610 O O . LEU A 1 213 ? -5.377 14.120 21.922 1.00 79.06 213 LEU A O 1
ATOM 1614 N N . LEU A 1 214 ? -5.081 14.579 19.740 1.00 73.44 214 LEU A N 1
ATOM 1615 C CA . LEU A 1 214 ? -4.516 13.281 19.353 1.00 73.44 214 LEU A CA 1
ATOM 1616 C C . LEU A 1 214 ? -3.178 13.012 20.060 1.00 73.44 214 LEU A C 1
ATOM 1618 O O . LEU A 1 214 ? -3.023 11.963 20.692 1.00 73.44 214 LEU A O 1
ATOM 1622 N N . LYS A 1 215 ? -2.247 13.976 20.055 1.00 77.25 215 LYS A N 1
ATOM 1623 C CA . LYS A 1 215 ? -0.967 13.876 20.791 1.00 77.25 215 LYS A CA 1
ATOM 1624 C C . LYS A 1 215 ? -1.183 13.712 22.299 1.00 77.25 215 LYS A C 1
ATOM 1626 O O . LYS A 1 215 ? -0.561 12.863 22.951 1.00 77.25 215 LYS A O 1
ATOM 1631 N N . SER A 1 216 ? -2.101 14.498 22.860 1.00 82.62 216 SER A N 1
ATOM 1632 C CA . SER A 1 216 ? -2.471 14.438 24.277 1.00 82.62 216 SER A CA 1
ATOM 1633 C C . SER A 1 216 ? -3.092 13.091 24.632 1.00 82.62 216 SER A C 1
ATOM 1635 O O . SER A 1 216 ? -2.741 12.489 25.647 1.00 82.62 216 SER A O 1
ATOM 1637 N N . TRP A 1 217 ? -3.979 12.580 23.778 1.00 87.06 217 TRP A N 1
ATOM 1638 C CA . TRP A 1 217 ? -4.623 11.287 23.960 1.00 87.06 217 TRP A CA 1
ATOM 1639 C C . TRP A 1 217 ? -3.603 10.150 23.917 1.00 87.06 217 TRP A C 1
ATOM 1641 O O . TRP A 1 217 ? -3.593 9.318 24.823 1.00 87.06 217 TRP A O 1
ATOM 1651 N N . ALA A 1 218 ? -2.687 10.159 22.943 1.00 76.62 218 ALA A N 1
ATOM 1652 C CA . ALA A 1 218 ? -1.620 9.166 22.831 1.00 76.62 218 ALA A CA 1
ATOM 1653 C C . ALA A 1 218 ? -0.717 9.148 24.076 1.00 76.62 218 ALA A C 1
ATOM 1655 O O . ALA A 1 218 ? -0.324 8.080 24.549 1.00 76.62 218 ALA A O 1
ATOM 1656 N N . THR A 1 219 ? -0.439 10.321 24.652 1.00 83.69 219 THR A N 1
ATOM 1657 C CA . THR A 1 219 ? 0.324 10.450 25.903 1.00 83.69 219 THR A CA 1
ATOM 1658 C C . THR A 1 219 ? -0.422 9.826 27.082 1.00 83.69 219 THR A C 1
ATOM 1660 O O . THR A 1 219 ? 0.122 8.971 27.778 1.00 83.69 219 THR A O 1
ATOM 1663 N N . VAL A 1 220 ? -1.700 10.171 27.271 1.00 84.38 220 VAL A N 1
ATOM 1664 C CA . VAL A 1 220 ? -2.522 9.611 28.359 1.00 84.38 220 VAL A CA 1
ATOM 1665 C C . VAL A 1 220 ? -2.699 8.099 28.200 1.00 84.38 220 VAL A C 1
ATOM 1667 O O . VAL A 1 220 ? -2.671 7.360 29.184 1.00 84.38 220 VAL A O 1
ATOM 1670 N N . PHE A 1 221 ? -2.851 7.616 26.968 1.00 83.06 221 PHE A N 1
ATOM 1671 C CA . PHE A 1 221 ? -2.959 6.192 26.675 1.00 83.06 221 PHE A CA 1
ATOM 1672 C C . PHE A 1 221 ? -1.650 5.438 26.958 1.00 83.06 221 PHE A C 1
ATOM 1674 O O . PHE A 1 221 ? -1.679 4.317 27.473 1.00 83.06 221 PHE A O 1
ATOM 1681 N N . ARG A 1 222 ? -0.494 6.061 26.694 1.00 83.12 222 ARG A N 1
ATOM 1682 C CA . ARG A 1 222 ? 0.828 5.533 27.064 1.00 83.12 222 ARG A CA 1
ATOM 1683 C C . ARG A 1 222 ? 0.961 5.379 28.578 1.00 83.12 222 ARG A C 1
ATOM 1685 O O . ARG A 1 222 ? 1.362 4.312 29.039 1.00 83.12 222 ARG A O 1
ATOM 1692 N N . ASP A 1 223 ? 0.577 6.399 29.342 1.00 82.81 223 ASP A N 1
ATOM 1693 C CA . ASP A 1 223 ? 0.594 6.341 30.808 1.00 82.81 223 ASP A CA 1
ATOM 1694 C C . ASP A 1 223 ? -0.380 5.275 31.332 1.00 82.81 223 ASP A C 1
ATOM 1696 O O . ASP A 1 223 ? -0.022 4.477 32.196 1.00 82.81 223 ASP A O 1
ATOM 1700 N N . TYR A 1 224 ? -1.570 5.164 30.733 1.00 83.38 224 TYR A N 1
ATOM 1701 C CA . TYR A 1 224 ? -2.535 4.109 31.055 1.00 83.38 224 TYR A CA 1
ATOM 1702 C C . TYR A 1 224 ? -1.957 2.705 30.834 1.00 83.38 224 TYR A C 1
ATOM 1704 O O . TYR A 1 224 ? -2.081 1.842 31.706 1.00 83.38 224 TYR A O 1
ATOM 1712 N N . ARG A 1 225 ? -1.269 2.472 29.707 1.00 84.19 225 ARG A N 1
ATOM 1713 C CA . ARG A 1 225 ? -0.563 1.204 29.459 1.00 84.19 225 ARG A CA 1
ATOM 1714 C C . ARG A 1 225 ? 0.552 0.956 30.473 1.00 84.19 225 ARG A C 1
ATOM 1716 O O . ARG A 1 225 ? 0.663 -0.167 30.959 1.00 84.19 225 ARG A O 1
ATOM 1723 N N . ARG A 1 226 ? 1.331 1.979 30.838 1.00 83.25 226 ARG A N 1
ATOM 1724 C CA . ARG A 1 226 ? 2.401 1.862 31.843 1.00 83.25 226 ARG A CA 1
ATOM 1725 C C . ARG A 1 226 ? 1.851 1.412 33.202 1.00 83.25 226 ARG A C 1
ATOM 1727 O O . ARG A 1 226 ? 2.392 0.487 33.804 1.00 83.25 226 ARG A O 1
ATOM 1734 N N . VAL A 1 227 ? 0.744 2.001 33.661 1.00 83.00 227 VAL A N 1
ATOM 1735 C CA . VAL A 1 227 ? 0.094 1.616 34.931 1.00 83.00 227 VAL A CA 1
ATOM 1736 C C . VAL A 1 227 ? -0.427 0.174 34.885 1.00 83.00 227 VAL A C 1
ATOM 1738 O O . VAL A 1 227 ? -0.337 -0.546 35.877 1.00 83.00 227 VAL A O 1
ATOM 1741 N N . LEU A 1 228 ? -0.919 -0.295 33.734 1.00 81.19 228 LEU A N 1
ATOM 1742 C CA . LEU A 1 228 ? -1.337 -1.693 33.572 1.00 81.19 228 LEU A CA 1
ATOM 1743 C C . LEU A 1 228 ? -0.165 -2.685 33.579 1.00 81.19 228 LEU A C 1
ATOM 1745 O O . LEU A 1 228 ? -0.328 -3.802 34.066 1.00 81.19 228 LEU A O 1
ATOM 1749 N N . GLN A 1 229 ? 0.993 -2.286 33.049 1.00 80.00 229 GLN A N 1
ATOM 1750 C CA . GLN A 1 229 ? 2.188 -3.130 32.936 1.00 80.00 229 GLN A CA 1
ATOM 1751 C C . GLN A 1 229 ? 3.038 -3.172 34.214 1.00 80.00 229 GLN A C 1
ATOM 1753 O O . GLN A 1 229 ? 3.854 -4.077 34.372 1.00 80.00 229 GLN A O 1
ATOM 1758 N N . THR A 1 230 ? 2.858 -2.230 35.146 1.00 76.62 230 THR A N 1
ATOM 1759 C CA . THR A 1 230 ? 3.566 -2.286 36.433 1.00 76.62 230 THR A CA 1
ATOM 1760 C C . THR A 1 230 ? 3.082 -3.474 37.287 1.00 76.62 230 THR A C 1
ATOM 1762 O O . THR A 1 230 ? 1.875 -3.756 37.343 1.00 76.62 230 THR A O 1
ATOM 1765 N N . PRO A 1 231 ? 3.984 -4.180 38.002 1.00 72.06 231 PRO A N 1
ATOM 1766 C CA . PRO A 1 231 ? 3.621 -5.271 38.915 1.00 72.06 231 PRO A CA 1
ATOM 1767 C C . PRO A 1 231 ? 2.546 -4.824 39.906 1.00 72.06 231 PRO A C 1
ATOM 1769 O O . PRO A 1 231 ? 2.593 -3.677 40.346 1.00 72.06 231 PRO A O 1
ATOM 1772 N N . LYS A 1 232 ? 1.549 -5.672 40.215 1.00 65.75 232 LYS A N 1
ATOM 1773 C CA . LYS A 1 232 ? 0.427 -5.306 41.109 1.00 65.75 232 LYS A CA 1
ATOM 1774 C C . LYS A 1 232 ? 0.967 -4.667 42.399 1.00 65.75 232 LYS A C 1
ATOM 1776 O O . LYS A 1 232 ? 1.786 -5.307 43.054 1.00 65.75 232 LYS A O 1
ATOM 1781 N N . PRO A 1 233 ? 0.562 -3.432 42.754 1.00 64.06 233 PRO A N 1
ATOM 1782 C CA . PRO A 1 233 ? 1.100 -2.754 43.914 1.00 64.06 233 PRO A CA 1
ATOM 1783 C C . PRO A 1 233 ? 0.496 -3.395 45.162 1.00 64.06 233 PRO A C 1
ATOM 1785 O O . PRO A 1 233 ? -0.561 -4.029 45.106 1.00 64.06 233 PRO A O 1
ATOM 1788 N N . THR A 1 234 ? 1.140 -3.184 46.302 1.00 60.25 234 THR A N 1
ATOM 1789 C CA . THR A 1 234 ? 0.655 -3.658 47.604 1.00 60.25 234 THR A CA 1
ATOM 1790 C C . THR A 1 234 ? -0.694 -3.032 47.991 1.00 60.25 234 THR A C 1
ATOM 1792 O O . THR A 1 234 ? -1.434 -3.627 48.766 1.00 60.25 234 THR A O 1
ATOM 1795 N N . ASP A 1 235 ? -1.034 -1.868 47.418 1.00 71.12 235 ASP A N 1
ATOM 1796 C CA . ASP A 1 235 ? -2.327 -1.189 47.554 1.00 71.12 235 ASP A CA 1
ATOM 1797 C C . ASP A 1 235 ? -3.109 -1.213 46.217 1.00 71.12 235 ASP A C 1
ATOM 1799 O O . ASP A 1 235 ? -2.851 -0.403 45.315 1.00 71.12 235 ASP A O 1
ATOM 1803 N N . PRO A 1 236 ? -4.075 -2.137 46.054 1.00 70.06 236 PRO A N 1
ATOM 1804 C CA . PRO A 1 236 ? -4.929 -2.216 44.869 1.00 70.06 236 PRO A CA 1
ATOM 1805 C C . PRO A 1 236 ? -5.787 -0.962 44.633 1.00 70.06 236 PRO A C 1
ATOM 1807 O O . PRO A 1 236 ? -6.144 -0.681 43.485 1.00 70.06 236 PRO A O 1
ATOM 1810 N N . GLY A 1 237 ? -6.109 -0.205 45.690 1.00 77.81 237 GLY A N 1
ATOM 1811 C CA . GLY A 1 237 ? -6.980 0.969 45.622 1.00 77.81 237 GLY A CA 1
ATOM 1812 C C . GLY A 1 237 ? -6.337 2.129 44.866 1.00 77.81 237 GLY A C 1
ATOM 1813 O O . GLY A 1 237 ? -6.973 2.724 43.993 1.00 77.81 237 GLY A O 1
ATOM 1814 N N . GLN A 1 238 ? -5.050 2.387 45.115 1.00 78.62 238 GLN A N 1
ATOM 1815 C CA . GLN A 1 238 ? -4.296 3.454 44.442 1.00 78.62 238 GLN A CA 1
ATOM 1816 C C . GLN A 1 238 ? -4.206 3.244 42.931 1.00 78.62 238 GLN A C 1
ATOM 1818 O O . GLN A 1 238 ? -4.501 4.155 42.156 1.00 78.62 238 GLN A O 1
ATOM 1823 N N . ARG A 1 239 ? -3.887 2.018 42.492 1.00 79.38 239 ARG A N 1
ATOM 1824 C CA . ARG A 1 239 ? -3.866 1.685 41.059 1.00 79.38 239 ARG A CA 1
ATOM 1825 C C . ARG A 1 239 ? -5.229 1.903 40.417 1.00 79.38 239 ARG A C 1
ATOM 1827 O O . ARG A 1 239 ? -5.313 2.406 39.298 1.00 79.38 239 ARG A O 1
ATOM 1834 N N . GLN A 1 240 ? -6.299 1.490 41.090 1.00 82.25 240 GLN A N 1
ATOM 1835 C CA . GLN A 1 240 ? -7.642 1.617 40.540 1.00 82.25 240 GLN A CA 1
ATOM 1836 C C . GLN A 1 240 ? -8.047 3.088 40.389 1.00 82.25 240 GLN A C 1
ATOM 1838 O O . GLN A 1 240 ? -8.602 3.461 39.354 1.00 82.25 240 GLN A O 1
ATOM 1843 N N . GLN A 1 241 ? -7.681 3.930 41.356 1.00 86.56 241 GLN A N 1
ATOM 1844 C CA . GLN A 1 241 ? -7.908 5.373 41.316 1.00 86.56 241 GLN A CA 1
ATOM 1845 C C . GLN A 1 241 ? -7.098 6.069 40.208 1.00 86.56 241 GLN A C 1
ATOM 1847 O O . GLN A 1 241 ? -7.623 6.932 39.495 1.00 86.56 241 GLN A O 1
ATOM 1852 N N . GLU A 1 242 ? -5.844 5.668 40.004 1.00 86.25 242 GLU A N 1
ATOM 1853 C CA . GLU A 1 242 ? -4.994 6.181 38.925 1.00 86.25 242 GLU A CA 1
ATOM 1854 C C . GLU A 1 242 ? -5.546 5.799 37.539 1.00 86.25 242 GLU A C 1
ATOM 1856 O O . GLU A 1 242 ? -5.732 6.662 36.674 1.00 86.25 242 GLU A O 1
ATOM 1861 N N . LEU A 1 243 ? -5.924 4.529 37.343 1.00 87.06 243 LEU A N 1
ATOM 1862 C CA . LEU A 1 243 ? -6.555 4.061 36.104 1.00 87.06 243 LEU A CA 1
ATOM 1863 C C . LEU A 1 243 ? -7.884 4.775 35.830 1.00 87.06 243 LEU A C 1
ATOM 1865 O O . LEU A 1 243 ? -8.184 5.105 34.680 1.00 87.06 243 LEU A O 1
ATOM 1869 N N . GLU A 1 244 ? -8.691 5.029 36.861 1.00 90.81 244 GLU A N 1
ATOM 1870 C CA . GLU A 1 244 ? -9.943 5.769 36.713 1.00 90.81 244 GLU A CA 1
ATOM 1871 C C . GLU A 1 244 ? -9.694 7.225 36.295 1.00 90.81 244 GLU A C 1
ATOM 1873 O O . GLU A 1 244 ? -10.396 7.750 35.425 1.00 90.81 244 GLU A O 1
ATOM 1878 N N . THR A 1 245 ? -8.659 7.854 36.851 1.00 92.62 245 TH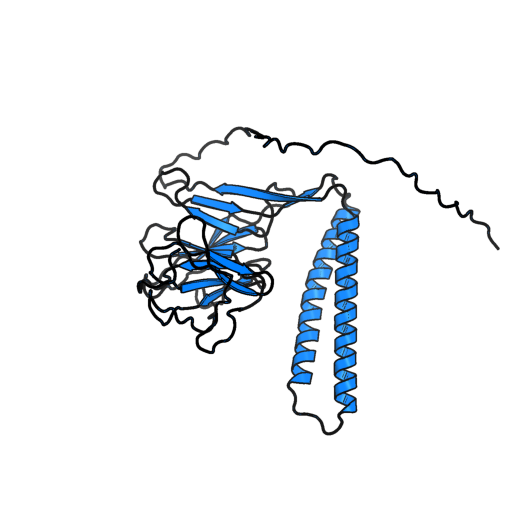R A N 1
ATOM 1879 C CA . THR A 1 245 ? -8.240 9.217 36.498 1.00 92.62 245 THR A CA 1
ATOM 1880 C C . THR A 1 245 ? -7.820 9.299 35.031 1.00 92.62 245 THR A C 1
ATOM 1882 O O . THR A 1 245 ? -8.316 10.151 34.285 1.00 92.62 245 THR A O 1
ATOM 1885 N N . LEU A 1 246 ? -6.989 8.360 34.571 1.00 88.50 246 LEU A N 1
ATOM 1886 C CA . LEU A 1 246 ? -6.557 8.285 33.173 1.00 88.50 246 LEU A CA 1
ATOM 1887 C C . LEU A 1 246 ? -7.736 8.008 32.226 1.00 88.50 246 LEU A C 1
ATOM 1889 O O . LEU A 1 246 ? -7.858 8.660 31.189 1.00 88.50 246 LEU A O 1
ATOM 1893 N N . ARG A 1 247 ? -8.677 7.130 32.604 1.00 86.94 247 ARG A N 1
ATOM 1894 C CA . ARG A 1 247 ? -9.920 6.889 31.842 1.00 86.94 247 ARG A CA 1
ATOM 1895 C C . ARG A 1 247 ? -10.810 8.125 31.750 1.00 86.94 247 ARG A C 1
ATOM 1897 O O . ARG A 1 247 ? -11.389 8.376 30.695 1.00 86.94 247 ARG A O 1
ATOM 1904 N N . LYS A 1 248 ? -10.947 8.905 32.828 1.00 91.88 248 LYS A N 1
ATOM 1905 C CA . LYS A 1 248 ? -11.686 10.182 32.809 1.00 91.88 248 LYS A CA 1
ATOM 1906 C C . LYS A 1 248 ? -11.024 11.183 31.863 1.00 91.88 248 LYS A C 1
ATOM 1908 O O . LYS A 1 248 ? -11.724 11.814 31.076 1.00 91.88 248 LYS A O 1
ATOM 1913 N N . ARG A 1 249 ? -9.692 11.272 31.878 1.00 89.19 249 ARG A N 1
ATOM 1914 C CA . ARG A 1 249 ? -8.937 12.156 30.979 1.00 89.19 249 ARG A CA 1
ATOM 1915 C C . ARG A 1 249 ? -9.077 11.740 29.512 1.00 89.19 249 ARG A C 1
ATOM 1917 O O . ARG A 1 249 ? -9.358 12.597 28.682 1.00 89.19 249 ARG A O 1
ATOM 1924 N N . MET A 1 250 ? -8.981 10.444 29.204 1.00 84.38 250 MET A N 1
ATOM 1925 C CA . MET A 1 250 ? -9.230 9.924 27.851 1.00 84.38 250 MET A CA 1
ATOM 1926 C C . MET A 1 250 ? -10.656 10.209 27.369 1.00 84.38 250 MET A C 1
ATOM 1928 O O . MET A 1 250 ? -10.826 10.652 26.237 1.00 84.38 250 MET A O 1
ATOM 1932 N N . ARG A 1 251 ? -11.672 10.007 28.223 1.00 85.00 251 ARG A N 1
ATOM 1933 C CA . ARG A 1 251 ? -13.066 10.351 27.889 1.00 85.00 251 ARG A CA 1
ATOM 1934 C C . ARG A 1 251 ? -13.216 11.830 27.565 1.00 85.00 251 ARG A C 1
ATOM 1936 O O . ARG A 1 251 ? -13.702 12.145 26.493 1.00 85.00 251 ARG A O 1
ATOM 1943 N N . ARG A 1 252 ? -12.686 12.717 28.410 1.00 88.31 252 ARG A N 1
ATOM 1944 C CA . ARG A 1 252 ? -12.735 14.166 28.174 1.00 88.31 252 ARG A CA 1
ATOM 1945 C C . ARG A 1 252 ? -12.093 14.566 26.843 1.00 88.31 252 ARG A C 1
ATOM 1947 O O . ARG A 1 252 ? -12.656 15.383 26.128 1.00 88.31 252 ARG A O 1
ATOM 1954 N N . LEU A 1 253 ? -10.930 14.002 26.508 1.00 83.44 253 LEU A N 1
ATOM 1955 C CA . LEU A 1 253 ? -10.266 14.270 25.226 1.00 83.44 253 LEU A CA 1
ATOM 1956 C C . LEU A 1 253 ? -11.115 13.787 24.041 1.00 83.44 253 LEU A C 1
ATOM 1958 O O . LEU A 1 253 ? -11.267 14.516 23.065 1.00 83.44 253 LEU A O 1
ATOM 1962 N N . ASN A 1 254 ? -11.717 12.600 24.152 1.00 79.94 254 ASN A N 1
ATOM 1963 C CA . ASN A 1 254 ? -12.643 12.088 23.144 1.00 79.94 254 ASN A CA 1
ATOM 1964 C C . ASN A 1 254 ? -13.907 12.948 23.026 1.00 79.94 254 ASN A C 1
ATOM 1966 O O . ASN A 1 254 ? -14.366 13.171 21.913 1.00 79.94 254 ASN A O 1
ATOM 1970 N N . ASP A 1 255 ? -14.455 13.443 24.135 1.00 85.88 255 ASP A N 1
ATOM 1971 C CA . ASP A 1 255 ? -15.648 14.291 24.140 1.00 85.88 255 ASP A CA 1
ATOM 1972 C C . ASP A 1 255 ? -15.379 15.618 23.424 1.00 85.88 255 ASP A C 1
ATOM 1974 O O . ASP A 1 255 ? -16.176 16.025 22.583 1.00 85.88 255 ASP A O 1
ATOM 1978 N N . ILE A 1 256 ? -14.229 16.253 23.691 1.00 82.56 256 ILE A N 1
ATOM 1979 C CA . ILE A 1 256 ? -13.809 17.478 22.991 1.00 82.56 256 ILE A CA 1
ATOM 1980 C C . ILE A 1 256 ? -13.607 17.186 21.504 1.00 82.56 256 ILE A C 1
ATOM 1982 O O . ILE A 1 256 ? -14.145 17.899 20.665 1.00 82.56 256 ILE A O 1
ATOM 1986 N N . ARG A 1 257 ? -12.900 16.102 21.161 1.00 81.06 257 ARG A N 1
ATOM 1987 C CA . ARG A 1 257 ? -12.688 15.711 19.761 1.00 81.06 257 ARG A CA 1
ATOM 1988 C C . ARG A 1 257 ? -14.013 15.481 19.032 1.00 81.06 257 ARG A C 1
ATOM 1990 O O . ARG A 1 257 ? -14.204 15.985 17.934 1.00 81.06 257 ARG A O 1
ATOM 1997 N N . ASN A 1 258 ? -14.933 14.738 19.645 1.00 77.38 258 ASN A N 1
ATOM 1998 C CA . ASN A 1 258 ? -16.240 14.440 19.065 1.00 77.38 258 ASN A CA 1
ATOM 1999 C C . ASN A 1 258 ? -17.105 15.701 18.942 1.00 77.38 258 ASN A C 1
ATOM 2001 O O . ASN A 1 258 ? -17.881 15.810 17.997 1.00 77.38 258 ASN A O 1
ATOM 2005 N N . LYS A 1 259 ? -16.985 16.641 19.887 1.00 83.06 259 LYS A N 1
ATOM 2006 C CA . LYS A 1 259 ? -17.643 17.945 19.815 1.00 83.06 259 LYS A CA 1
ATOM 2007 C C . LYS A 1 259 ? -17.099 18.762 18.640 1.00 83.06 259 LYS A C 1
ATOM 2009 O O . LYS A 1 259 ? -17.896 19.147 17.795 1.00 83.06 259 LYS A O 1
ATOM 2014 N N . ASN A 1 260 ? -15.780 18.947 18.550 1.00 78.12 260 ASN A N 1
ATOM 2015 C CA . ASN A 1 260 ? -15.145 19.694 17.458 1.00 78.12 260 ASN A CA 1
ATOM 2016 C C . ASN A 1 260 ? -15.505 19.089 16.096 1.00 78.12 260 ASN A C 1
ATOM 2018 O O . ASN A 1 260 ? -15.861 19.819 15.185 1.00 78.12 260 ASN A O 1
ATOM 2022 N N . PHE A 1 261 ? -15.500 17.758 15.986 1.00 71.75 261 PHE A N 1
ATOM 2023 C CA . PHE A 1 261 ? -15.912 17.055 14.771 1.00 71.75 261 PHE A CA 1
ATOM 2024 C C . PHE A 1 261 ? -17.375 17.337 14.390 1.00 71.75 261 PHE A C 1
ATOM 2026 O O . PHE A 1 261 ? -17.680 17.564 13.226 1.00 71.75 261 PHE A O 1
ATOM 2033 N N . ARG A 1 262 ? -18.296 17.356 15.365 1.00 76.12 262 ARG A N 1
ATOM 2034 C CA . ARG A 1 262 ? -19.711 17.684 15.116 1.00 76.12 262 ARG A CA 1
ATOM 2035 C C . ARG A 1 262 ? -19.922 19.145 14.737 1.00 76.12 262 ARG A C 1
ATOM 2037 O O . ARG A 1 262 ? -20.774 19.421 13.906 1.00 76.12 262 ARG A O 1
ATOM 2044 N N . GLU A 1 263 ? -19.207 20.063 15.379 1.00 78.12 263 GLU A N 1
ATOM 2045 C CA . GLU A 1 263 ? -19.295 21.495 15.078 1.00 78.12 263 GLU A CA 1
ATOM 2046 C C . GLU A 1 263 ? -18.692 21.799 13.702 1.00 78.12 263 GLU A C 1
ATOM 2048 O O . GLU A 1 263 ? -19.301 22.541 12.943 1.00 78.12 263 GLU A O 1
ATOM 2053 N N . GLU A 1 264 ? -17.588 21.140 13.332 1.00 70.56 264 GLU A N 1
ATOM 2054 C CA . GLU A 1 264 ? -17.027 21.189 11.975 1.00 70.56 264 GLU A CA 1
ATOM 2055 C C . GLU A 1 264 ? -18.036 20.665 10.943 1.00 70.56 264 GLU A C 1
ATOM 2057 O O . GLU A 1 264 ? -18.307 21.352 9.964 1.00 70.56 264 GLU A O 1
ATOM 2062 N N . GLN A 1 265 ? -18.686 19.523 11.203 1.00 64.94 265 GLN A N 1
ATOM 2063 C CA . GLN A 1 265 ? -19.762 19.008 10.342 1.00 64.94 265 GLN A CA 1
ATOM 2064 C C . GLN A 1 265 ? -20.983 19.937 10.257 1.00 64.94 265 GLN A C 1
ATOM 2066 O O . GLN A 1 265 ? -21.681 19.949 9.247 1.00 64.94 265 GLN A O 1
ATOM 2071 N N . ALA A 1 266 ? -21.281 20.698 11.312 1.00 70.44 266 ALA A N 1
ATOM 2072 C CA . ALA A 1 266 ? -22.429 21.602 11.345 1.00 70.44 266 ALA A CA 1
ATOM 2073 C C . ALA A 1 266 ? -22.215 22.880 10.517 1.00 70.44 266 ALA A C 1
ATOM 2075 O O . ALA A 1 266 ? -23.188 23.577 10.226 1.00 70.44 266 ALA A O 1
ATOM 2076 N N . LEU A 1 267 ? -20.973 23.184 10.126 1.00 69.38 267 LEU A N 1
ATOM 2077 C CA . LEU A 1 267 ? -20.660 24.298 9.231 1.00 69.38 267 LEU A CA 1
ATOM 2078 C C . LEU A 1 267 ? -21.026 24.016 7.761 1.00 69.38 267 LEU A C 1
ATOM 2080 O O . LEU A 1 267 ? -20.927 24.925 6.936 1.00 69.38 267 LEU A O 1
ATOM 2084 N N . GLU A 1 268 ? -21.483 22.806 7.417 1.00 58.47 268 GLU A N 1
ATOM 2085 C CA . GLU A 1 268 ? -21.691 22.400 6.025 1.00 58.47 268 GLU A CA 1
ATOM 2086 C C . GLU A 1 268 ? -23.112 22.622 5.476 1.00 58.47 268 GLU A C 1
ATOM 2088 O O . GLU A 1 268 ? -24.080 21.996 5.917 1.00 58.47 268 GLU A O 1
ATOM 2093 N N . PRO A 1 269 ? -23.254 23.418 4.408 1.00 51.25 269 PRO A N 1
ATOM 2094 C CA . PRO A 1 269 ? -24.158 23.115 3.310 1.00 51.25 269 PRO A CA 1
ATOM 2095 C C . PRO A 1 269 ? -23.472 22.120 2.364 1.00 51.25 269 PRO A C 1
ATOM 2097 O O . PRO A 1 269 ? -22.442 22.420 1.768 1.00 51.25 269 PRO A O 1
ATOM 2100 N N . GLY A 1 270 ? -24.060 20.929 2.277 1.00 49.00 270 GLY A N 1
ATOM 2101 C CA . GLY A 1 270 ? -23.749 19.916 1.271 1.00 49.00 270 GLY A CA 1
ATOM 2102 C C . GLY A 1 270 ? -22.312 19.398 1.283 1.00 49.00 270 GLY A C 1
ATOM 2103 O O . GLY A 1 270 ? -21.558 19.727 0.377 1.00 49.00 270 GLY A O 1
ATOM 2104 N N . VAL A 1 271 ? -21.966 18.508 2.224 1.00 52.38 271 VAL A N 1
ATOM 2105 C CA . VAL A 1 271 ? -20.793 17.637 2.037 1.00 52.38 271 VAL A CA 1
ATOM 2106 C C . VAL A 1 271 ? -21.131 16.701 0.885 1.00 52.38 271 VAL A C 1
ATOM 2108 O O . VAL A 1 271 ? -21.956 15.794 1.044 1.00 52.38 271 VAL A O 1
ATOM 2111 N N . GLN A 1 272 ? -20.490 16.852 -0.267 1.00 52.88 272 GLN A N 1
ATOM 2112 C CA . GLN A 1 272 ? -20.223 15.672 -1.078 1.00 52.88 272 GLN A CA 1
ATOM 2113 C C . GLN A 1 272 ? -18.818 15.201 -0.730 1.00 52.88 272 GLN A C 1
ATOM 2115 O O . GLN A 1 272 ? -17.824 15.770 -1.176 1.00 52.88 272 GLN A O 1
ATOM 2120 N N . CYS A 1 273 ? -18.737 14.139 0.079 1.00 59.12 273 CYS A N 1
ATOM 2121 C CA . CYS A 1 273 ? -17.552 13.295 0.075 1.00 59.12 273 CYS A CA 1
ATOM 2122 C C . CYS A 1 273 ? -17.506 12.622 -1.297 1.00 59.12 273 CYS A C 1
ATOM 2124 O O . CYS A 1 273 ? -18.167 11.603 -1.510 1.00 59.12 273 CYS A O 1
ATOM 2126 N N . HIS A 1 274 ? -16.784 13.211 -2.244 1.00 67.69 274 HIS A N 1
ATOM 2127 C CA . HIS A 1 274 ? -16.552 12.572 -3.529 1.00 67.69 274 HIS A CA 1
ATOM 2128 C C . HIS A 1 274 ? -15.248 11.778 -3.473 1.00 67.69 274 HIS A C 1
ATOM 2130 O O . HIS A 1 274 ? -14.278 12.183 -2.833 1.00 67.69 274 HIS A O 1
ATOM 2136 N N . GLY A 1 275 ? -15.206 10.652 -4.178 1.00 76.44 275 GLY A N 1
ATOM 2137 C CA . GLY A 1 275 ? -13.947 10.038 -4.580 1.00 76.44 275 GLY A CA 1
ATOM 2138 C C . GLY A 1 275 ? -13.743 10.310 -6.058 1.00 76.44 275 GLY A C 1
ATOM 2139 O O . GLY A 1 275 ? -14.548 9.850 -6.869 1.00 76.44 275 GLY A O 1
ATOM 2140 N N . ARG A 1 276 ? -12.721 11.090 -6.416 1.00 88.44 276 ARG A N 1
ATOM 2141 C CA . ARG A 1 276 ? -12.318 11.262 -7.813 1.00 88.44 276 ARG A CA 1
ATOM 2142 C C . ARG A 1 276 ? -11.207 10.283 -8.139 1.00 88.44 276 ARG A C 1
ATOM 2144 O O . ARG A 1 276 ? -10.420 9.887 -7.281 1.00 88.44 276 ARG A O 1
ATOM 2151 N N . VAL A 1 277 ? -11.160 9.908 -9.411 1.00 92.81 277 VAL A N 1
ATOM 2152 C CA . VAL A 1 277 ? -10.046 9.165 -9.988 1.00 92.81 277 VAL A CA 1
ATOM 2153 C C . VAL A 1 277 ? -9.325 10.097 -10.949 1.00 92.81 277 VAL A C 1
ATOM 2155 O O . VAL A 1 277 ? -9.938 10.673 -11.845 1.00 92.81 277 VAL A O 1
ATOM 2158 N N . TRP A 1 278 ? -8.024 10.237 -10.745 1.00 94.31 278 TRP A N 1
ATOM 2159 C CA . TRP A 1 278 ? -7.116 11.041 -11.545 1.00 94.31 278 TRP A CA 1
ATOM 2160 C C . TRP A 1 278 ? -6.166 10.116 -12.289 1.00 94.31 278 TRP A C 1
ATOM 2162 O O . TRP A 1 278 ? -5.708 9.124 -11.724 1.00 94.31 278 TRP A O 1
ATOM 2172 N N . VAL A 1 279 ? -5.832 10.458 -13.528 1.00 96.00 279 VAL A N 1
ATOM 2173 C CA . VAL A 1 279 ? -4.816 9.746 -14.306 1.00 96.00 279 VAL A CA 1
ATOM 2174 C C . VAL A 1 279 ? -3.645 10.694 -14.526 1.00 96.00 279 VAL A C 1
ATOM 2176 O O . VAL A 1 279 ? -3.801 11.750 -15.138 1.00 96.00 279 VAL A O 1
ATOM 2179 N N . PHE A 1 280 ? -2.481 10.327 -13.999 1.00 95.50 280 PHE A N 1
ATOM 2180 C CA . PHE A 1 280 ? -1.224 11.036 -14.194 1.00 95.50 280 PHE A CA 1
ATOM 2181 C C . PHE A 1 280 ? -0.402 10.271 -15.222 1.00 95.50 280 PHE A C 1
ATOM 2183 O O . PHE A 1 280 ? 0.206 9.255 -14.887 1.00 95.50 280 PHE A O 1
ATOM 2190 N N . LEU A 1 281 ? -0.417 10.772 -16.458 1.00 95.25 281 LEU A N 1
ATOM 2191 C CA . LEU A 1 281 ? 0.365 10.200 -17.547 1.00 95.25 281 LEU A CA 1
ATOM 2192 C C . LEU A 1 281 ? 1.841 10.539 -17.375 1.00 95.25 281 LEU A C 1
ATOM 2194 O O . LEU A 1 281 ? 2.199 11.703 -17.142 1.00 95.25 281 LEU A O 1
ATOM 2198 N N . ARG A 1 282 ? 2.696 9.532 -17.503 1.00 91.56 282 ARG A N 1
ATOM 2199 C CA . ARG A 1 282 ? 4.134 9.708 -17.477 1.00 91.56 282 ARG A CA 1
ATOM 2200 C C . ARG A 1 282 ? 4.635 10.024 -18.874 1.00 91.56 282 ARG A C 1
ATOM 2202 O O . ARG A 1 282 ? 4.424 9.309 -19.837 1.00 91.56 282 ARG A O 1
ATOM 2209 N N . ASN A 1 283 ? 5.374 11.114 -18.949 1.00 83.94 283 ASN A N 1
ATOM 2210 C CA . ASN A 1 283 ? 5.967 11.601 -20.178 1.00 83.94 283 ASN A CA 1
ATOM 2211 C C . ASN A 1 283 ? 7.416 11.104 -20.274 1.00 83.94 283 ASN A C 1
ATOM 2213 O O . ASN A 1 283 ? 8.209 11.301 -19.349 1.00 83.94 283 ASN A O 1
ATOM 2217 N N . GLY A 1 284 ? 7.761 10.441 -21.378 1.00 70.88 284 GLY A N 1
ATOM 2218 C CA . GLY A 1 284 ? 9.130 10.013 -21.657 1.00 70.88 284 GLY A CA 1
ATOM 2219 C C . GLY A 1 284 ? 10.078 11.199 -21.894 1.00 70.88 284 GLY A C 1
ATOM 2220 O O . GLY A 1 284 ? 9.637 12.323 -22.131 1.00 70.88 284 GLY A O 1
ATOM 2221 N N . PRO A 1 285 ? 11.403 10.979 -21.920 1.00 57.75 285 PRO A N 1
ATOM 2222 C CA . PRO A 1 285 ? 12.386 12.053 -22.109 1.00 57.75 285 PRO A CA 1
ATOM 2223 C C . PRO A 1 285 ? 12.246 12.832 -23.435 1.00 57.75 285 PRO A C 1
ATOM 2225 O O . PRO A 1 285 ? 12.857 13.887 -23.576 1.00 57.75 285 PRO A O 1
ATOM 2228 N N . ASN A 1 286 ? 11.436 12.344 -24.386 1.00 48.69 286 ASN A N 1
ATOM 2229 C CA . ASN A 1 286 ? 11.199 12.956 -25.699 1.00 48.69 286 ASN A CA 1
ATOM 2230 C C . ASN A 1 286 ? 9.740 13.386 -25.954 1.00 48.69 286 ASN A C 1
ATOM 2232 O O . ASN A 1 286 ? 9.416 13.755 -27.083 1.00 48.69 286 ASN A O 1
ATOM 2236 N N . SER A 1 287 ? 8.838 13.320 -24.972 1.00 50.84 287 SER A N 1
ATOM 2237 C CA . SER A 1 287 ? 7.458 13.787 -25.167 1.00 50.84 287 SER A CA 1
ATOM 2238 C C . SER A 1 287 ? 7.370 15.298 -24.953 1.00 50.84 287 SER A C 1
ATOM 2240 O O . SER A 1 287 ? 7.759 15.798 -23.895 1.00 50.84 287 SER A O 1
ATOM 2242 N N . GLU A 1 288 ? 6.831 16.025 -25.934 1.00 42.78 288 GLU A N 1
ATOM 2243 C CA . GLU A 1 288 ? 6.387 17.402 -25.710 1.00 42.78 288 GLU A CA 1
ATOM 2244 C C . GLU A 1 288 ? 5.295 17.424 -24.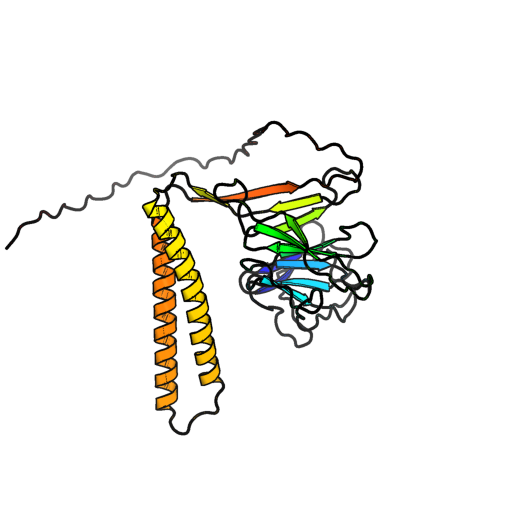629 1.00 42.78 288 GLU A C 1
ATOM 2246 O O . GLU A 1 288 ? 4.505 16.478 -24.549 1.00 42.78 288 GLU A O 1
ATOM 2251 N N . PRO A 1 289 ? 5.229 18.470 -23.782 1.00 38.66 289 PRO A N 1
ATOM 2252 C CA . PRO A 1 289 ? 4.180 18.580 -22.781 1.00 38.66 289 PRO A CA 1
ATOM 2253 C C . PRO A 1 289 ? 2.825 18.489 -23.479 1.00 38.66 289 PRO A C 1
ATOM 2255 O O . PRO A 1 289 ? 2.494 19.331 -24.314 1.00 38.66 289 PRO A O 1
ATOM 2258 N N . ILE A 1 290 ? 2.052 17.453 -23.146 1.00 45.22 290 ILE A N 1
ATOM 2259 C CA . ILE A 1 290 ? 0.685 17.299 -23.632 1.00 45.22 290 ILE A CA 1
ATOM 2260 C C . ILE A 1 290 ? -0.075 18.543 -23.167 1.00 45.22 290 ILE A C 1
ATOM 2262 O O . ILE A 1 290 ? -0.314 18.734 -21.974 1.00 45.22 290 ILE A O 1
ATOM 2266 N N . GLY A 1 291 ? -0.355 19.444 -24.111 1.00 34.56 291 GLY A N 1
ATOM 2267 C CA . GLY A 1 291 ? -1.076 20.681 -23.852 1.00 34.56 291 GLY A CA 1
ATOM 2268 C C . GLY A 1 291 ? -2.414 20.378 -23.185 1.00 34.56 291 GLY A C 1
ATOM 2269 O O . GLY A 1 291 ? -3.039 19.367 -23.501 1.00 34.56 291 GLY A O 1
ATOM 2270 N N . ASN A 1 292 ? -2.818 21.250 -22.255 1.00 29.42 292 ASN A N 1
ATOM 2271 C CA . ASN A 1 292 ? -4.070 21.170 -21.503 1.00 29.42 292 ASN A CA 1
ATOM 2272 C C . ASN A 1 292 ? -5.202 20.580 -22.353 1.00 29.42 292 ASN A C 1
ATOM 2274 O O . ASN A 1 292 ? -5.649 21.209 -23.317 1.00 29.42 292 ASN A O 1
ATOM 2278 N N . PHE A 1 293 ? -5.679 19.391 -21.982 1.00 33.62 293 PHE A N 1
ATOM 2279 C CA . PHE A 1 293 ? -6.938 18.896 -22.515 1.00 33.62 293 PHE A CA 1
ATOM 2280 C C . PHE A 1 293 ? -8.036 19.912 -22.161 1.00 33.62 293 PHE A C 1
ATOM 2282 O O . PHE A 1 293 ? -8.081 20.378 -21.019 1.00 33.62 293 PHE A O 1
ATOM 2289 N N . PRO A 1 294 ? -8.917 20.288 -23.104 1.00 28.52 294 PRO A N 1
ATOM 2290 C CA . PRO A 1 294 ? -10.122 21.014 -22.740 1.00 28.52 294 PRO A CA 1
ATOM 2291 C C . PRO A 1 294 ? -10.935 20.132 -21.787 1.00 28.52 294 PRO A C 1
ATOM 2293 O O . PRO A 1 294 ? -11.084 18.936 -22.038 1.00 28.52 294 PRO A O 1
ATOM 2296 N N . GLU A 1 295 ? -11.440 20.713 -20.698 1.00 30.84 295 GLU A N 1
ATOM 2297 C CA . GLU A 1 295 ? -12.354 20.061 -19.757 1.00 30.84 295 GLU A CA 1
ATOM 2298 C C . GLU A 1 295 ? -13.572 19.506 -20.518 1.00 30.84 295 GLU A C 1
ATOM 2300 O O . GLU A 1 295 ? -14.549 20.208 -20.777 1.00 30.84 295 GLU A O 1
ATOM 2305 N N . SER A 1 296 ? -13.521 18.239 -20.935 1.00 30.48 296 SER A N 1
ATOM 2306 C CA . SER A 1 296 ? -14.677 17.552 -21.498 1.00 30.48 296 SER A CA 1
ATOM 2307 C C . SER A 1 296 ? -15.419 16.860 -20.362 1.00 30.48 296 SER A C 1
ATOM 2309 O O . SER A 1 296 ? -15.124 15.719 -20.007 1.00 30.48 296 SER A O 1
ATOM 2311 N N . HIS A 1 297 ? -16.392 17.558 -19.784 1.00 30.92 297 HIS A N 1
ATOM 2312 C CA . HIS A 1 297 ? -17.399 16.939 -18.930 1.00 30.92 297 HIS A CA 1
ATOM 2313 C C . HIS A 1 297 ? -18.259 15.990 -19.776 1.00 30.92 297 HIS A C 1
ATOM 2315 O O . HIS A 1 297 ? -19.166 16.428 -20.481 1.00 30.92 297 HIS A O 1
ATOM 2321 N N . SER A 1 298 ? -17.992 14.685 -19.721 1.00 28.59 298 SER A N 1
ATOM 2322 C CA . SER A 1 298 ? -18.982 13.679 -20.108 1.00 28.59 298 SER A CA 1
ATOM 2323 C C . SER A 1 298 ? -19.552 13.038 -18.846 1.00 28.59 298 SER A C 1
ATOM 2325 O O . SER A 1 298 ? -19.045 12.026 -18.360 1.00 28.59 298 SER A O 1
ATOM 2327 N N . GLU A 1 299 ? -20.616 13.628 -18.304 1.00 30.53 299 GLU A N 1
ATOM 2328 C CA . GLU A 1 299 ? -21.499 12.916 -17.383 1.00 30.53 299 GLU A CA 1
ATOM 2329 C C . GLU A 1 299 ? -22.197 11.797 -18.164 1.00 30.53 299 GLU A C 1
ATOM 2331 O O . GLU A 1 299 ? -23.167 12.025 -18.888 1.00 30.53 299 GLU A O 1
ATOM 2336 N N . SER A 1 300 ? -21.711 10.564 -18.038 1.00 28.34 300 SER A N 1
ATOM 2337 C CA . SER A 1 300 ? -22.535 9.406 -18.378 1.00 28.34 300 SER A CA 1
ATOM 2338 C C . SER A 1 300 ? -23.446 9.120 -17.185 1.00 28.34 300 SER A C 1
ATOM 2340 O O . SER A 1 300 ? -23.073 8.446 -16.228 1.00 28.34 300 SER A O 1
ATOM 2342 N N . GLN A 1 301 ? -24.656 9.686 -17.210 1.00 26.27 301 GLN A N 1
ATOM 2343 C CA . GLN A 1 301 ? -25.696 9.327 -16.249 1.00 26.27 301 GLN A CA 1
ATOM 2344 C C . GLN A 1 301 ? -26.099 7.862 -16.467 1.00 26.27 301 GLN A C 1
ATOM 2346 O O . GLN A 1 301 ? -26.870 7.530 -17.370 1.00 26.27 301 GLN A O 1
ATOM 2351 N N . LEU A 1 302 ? -25.588 6.971 -15.617 1.00 25.48 302 LEU A N 1
ATOM 2352 C CA . LEU A 1 302 ? -26.171 5.650 -15.407 1.00 25.48 302 LEU A CA 1
ATOM 2353 C C . LEU A 1 302 ? -27.574 5.845 -14.816 1.00 25.48 302 LEU A C 1
ATOM 2355 O O . LEU A 1 302 ? -27.739 6.223 -13.657 1.00 25.48 302 LEU A O 1
ATOM 2359 N N . SER A 1 303 ? -28.597 5.620 -15.636 1.00 23.92 303 SER A N 1
ATOM 2360 C CA . SER A 1 303 ? -30.000 5.716 -15.237 1.00 23.92 303 SER A CA 1
ATOM 2361 C C . SER A 1 303 ? -30.352 4.538 -14.327 1.00 23.92 303 SER A C 1
ATOM 2363 O O . SER A 1 303 ? -30.496 3.401 -14.771 1.00 23.92 303 SER A O 1
ATOM 2365 N N . VAL A 1 304 ? -30.503 4.814 -13.034 1.00 30.44 304 VAL A N 1
ATOM 2366 C CA . VAL A 1 304 ? -31.066 3.866 -12.066 1.00 30.44 304 VAL A CA 1
ATOM 2367 C C . VAL A 1 304 ? -32.598 3.919 -12.181 1.00 30.44 304 VAL A C 1
ATOM 2369 O O . VAL A 1 304 ? -33.166 5.010 -12.083 1.00 30.44 304 VAL A O 1
ATOM 2372 N N . PRO A 1 305 ? -33.310 2.796 -12.392 1.00 26.92 305 PRO A N 1
ATOM 2373 C CA . PRO A 1 305 ? -34.767 2.811 -12.469 1.00 26.92 305 PRO A CA 1
ATOM 2374 C C . PRO A 1 305 ? -35.380 3.125 -11.096 1.00 26.92 305 PRO A C 1
ATOM 2376 O O . PRO A 1 305 ? -35.049 2.511 -10.081 1.00 26.92 305 PRO A O 1
ATOM 2379 N N . THR A 1 306 ? -36.288 4.097 -11.069 1.00 30.25 306 THR A N 1
ATOM 2380 C CA . THR A 1 306 ? -36.993 4.568 -9.870 1.00 30.25 306 THR A CA 1
ATOM 2381 C C . THR A 1 306 ? -38.051 3.551 -9.414 1.00 30.25 306 THR A C 1
ATOM 2383 O O . THR A 1 306 ? -38.823 3.068 -10.246 1.00 30.25 306 THR A O 1
ATOM 2386 N N . PRO A 1 307 ? -38.180 3.248 -8.106 1.00 30.03 307 PRO A N 1
ATOM 2387 C CA . PRO A 1 307 ? -39.323 2.502 -7.594 1.00 30.03 307 PRO A CA 1
ATOM 2388 C C . PRO A 1 307 ? -40.577 3.387 -7.549 1.00 30.03 307 PRO A C 1
ATOM 2390 O O . PRO A 1 307 ? -40.548 4.518 -7.066 1.00 30.03 307 PRO A O 1
ATOM 2393 N N . SER A 1 308 ? -41.685 2.832 -8.038 1.00 27.61 308 SER A N 1
ATOM 2394 C CA . SER A 1 308 ? -43.040 3.395 -8.036 1.00 27.61 308 SER A CA 1
ATOM 2395 C C . SER A 1 308 ? -43.461 3.982 -6.680 1.00 27.61 308 SER A C 1
ATOM 2397 O O . SER A 1 308 ? -43.422 3.308 -5.651 1.00 27.61 308 SER A O 1
ATOM 2399 N N . ALA A 1 309 ? -43.956 5.220 -6.713 1.00 29.47 309 ALA A N 1
ATOM 2400 C CA . ALA A 1 309 ? -44.498 5.948 -5.576 1.00 29.47 309 ALA A CA 1
ATOM 2401 C C . ALA A 1 309 ? -45.800 5.327 -5.040 1.00 29.47 309 ALA A C 1
ATOM 2403 O O . ALA A 1 309 ? -46.790 5.224 -5.760 1.00 29.47 309 ALA A O 1
ATOM 2404 N N . ALA A 1 310 ? -45.822 5.006 -3.746 1.00 31.38 310 ALA A N 1
ATOM 2405 C CA . ALA A 1 310 ? -47.030 5.033 -2.927 1.00 31.38 310 ALA A CA 1
ATOM 2406 C C . ALA A 1 310 ? -46.651 5.069 -1.439 1.00 31.38 310 ALA A C 1
ATOM 2408 O O . ALA A 1 310 ? -46.419 4.026 -0.836 1.00 31.38 310 ALA A O 1
ATOM 2409 N N . SER A 1 311 ? -46.639 6.249 -0.813 1.00 28.42 311 SER A N 1
ATOM 2410 C CA . SER A 1 311 ? -47.037 6.334 0.596 1.00 28.42 311 SER A CA 1
ATOM 2411 C C . SER A 1 311 ? -47.473 7.740 0.992 1.00 28.42 311 SER A C 1
ATOM 2413 O O . SER A 1 311 ? -46.960 8.745 0.510 1.00 28.42 311 SER A O 1
ATOM 2415 N N . LYS A 1 312 ? -48.499 7.758 1.837 1.00 30.09 312 LYS A N 1
ATOM 2416 C CA . LYS A 1 312 ? -49.337 8.888 2.230 1.00 30.09 312 LYS A CA 1
ATOM 2417 C C . LYS A 1 312 ? -48.588 9.863 3.140 1.00 30.09 312 LYS A C 1
ATOM 2419 O O . LYS A 1 312 ? -47.902 9.452 4.071 1.00 30.09 312 LYS A O 1
ATOM 2424 N N . THR A 1 313 ? -48.813 11.152 2.915 1.00 27.86 313 THR A N 1
ATOM 2425 C CA . THR A 1 313 ? -48.382 12.260 3.770 1.00 27.86 313 THR A CA 1
ATOM 2426 C C . THR A 1 313 ? -49.005 12.138 5.165 1.00 27.86 313 THR A C 1
ATOM 2428 O O . THR A 1 313 ? -50.229 12.119 5.296 1.00 27.86 313 THR A O 1
ATOM 2431 N N . VAL A 1 314 ? -48.177 12.093 6.210 1.00 27.30 314 VAL A N 1
ATOM 2432 C CA . VAL A 1 314 ? -48.590 12.341 7.600 1.00 27.30 314 VAL A CA 1
ATOM 2433 C C . VAL A 1 314 ? -47.902 13.629 8.041 1.00 27.30 314 VAL A C 1
ATOM 2435 O O . VAL A 1 314 ? -46.679 13.726 8.006 1.00 27.30 314 VAL A O 1
ATOM 2438 N N . ALA A 1 315 ? -48.696 14.640 8.393 1.00 29.64 315 ALA A N 1
ATOM 2439 C CA . ALA A 1 315 ? -48.207 15.933 8.860 1.00 29.64 315 ALA A CA 1
ATOM 2440 C C . ALA A 1 315 ? -47.631 15.827 10.285 1.00 29.64 315 ALA A C 1
ATOM 2442 O O . ALA A 1 315 ? -48.237 15.204 11.157 1.00 29.64 315 ALA A O 1
ATOM 2443 N N . LEU A 1 316 ? -46.479 16.461 10.519 1.00 27.98 316 LEU A N 1
ATOM 2444 C CA . LEU A 1 316 ? -45.875 16.620 11.846 1.00 27.98 316 LEU A CA 1
ATOM 2445 C C . LEU A 1 316 ? -46.482 17.837 12.580 1.00 27.98 316 LEU A C 1
ATOM 2447 O O . LEU A 1 316 ? -46.757 18.852 11.936 1.00 27.98 316 LEU A O 1
ATOM 2451 N N . PRO A 1 317 ? -46.686 17.769 13.910 1.00 26.69 317 PRO A N 1
ATOM 2452 C CA . PRO A 1 317 ? -47.272 18.859 14.687 1.00 26.69 317 PRO A CA 1
ATOM 2453 C C . PRO A 1 317 ? -46.254 19.972 14.984 1.00 26.69 317 PRO A C 1
ATOM 2455 O O . PRO A 1 317 ? -45.086 19.707 15.264 1.00 26.69 317 PRO A O 1
ATOM 2458 N N . GLN A 1 318 ? -46.712 21.228 14.941 1.00 29.47 318 GLN A N 1
ATOM 2459 C CA . GLN A 1 318 ? -45.899 22.406 15.257 1.00 29.47 318 GLN A CA 1
ATOM 2460 C C . GLN A 1 318 ? -45.672 22.564 16.768 1.00 29.47 318 GLN A C 1
ATOM 2462 O O . GLN A 1 318 ? -46.593 22.399 17.568 1.00 29.47 318 GLN A O 1
ATOM 2467 N N . LEU A 1 319 ? -44.440 22.920 17.146 1.00 28.09 319 LEU A N 1
ATOM 2468 C CA . LEU A 1 319 ? -44.048 23.259 18.517 1.00 28.09 319 LEU A CA 1
ATOM 2469 C C . LEU A 1 319 ? -44.319 24.749 18.816 1.00 28.09 319 LEU A C 1
ATOM 2471 O O . LEU A 1 319 ? -44.099 25.587 17.940 1.00 28.09 319 LEU A O 1
ATOM 2475 N N . PRO A 1 320 ? -44.768 25.103 20.036 1.00 29.23 320 PRO A N 1
ATOM 2476 C CA . PRO A 1 320 ? -45.099 26.478 20.396 1.00 29.23 320 PRO A CA 1
ATOM 2477 C C . PRO A 1 320 ? -43.859 27.337 20.687 1.00 29.23 320 PRO A C 1
ATOM 2479 O O . PRO A 1 320 ? -42.901 26.904 21.326 1.00 29.23 320 PRO A O 1
ATOM 2482 N N . SER A 1 321 ? -43.924 28.594 20.247 1.00 31.52 321 SER A N 1
ATOM 2483 C CA . SER A 1 321 ? -42.940 29.654 20.475 1.00 31.52 321 SER A CA 1
ATOM 2484 C C . SER A 1 321 ? -42.913 30.110 21.938 1.00 31.52 321 SER A C 1
ATOM 2486 O O . SER A 1 321 ? -43.930 30.572 22.458 1.00 31.52 321 SER A O 1
ATOM 2488 N N . SER A 1 322 ? -41.752 30.059 22.594 1.00 33.56 322 SER A N 1
ATOM 2489 C CA . SER A 1 322 ? -41.553 30.669 23.912 1.00 33.56 322 SER A CA 1
ATOM 2490 C C . SER A 1 322 ? -41.178 32.148 23.777 1.00 33.56 322 SER A C 1
ATOM 2492 O O . SER A 1 322 ? -40.085 32.482 23.319 1.00 33.56 322 SER A O 1
ATOM 2494 N N . SER A 1 323 ? -42.085 33.027 24.202 1.00 31.38 323 SER A N 1
ATOM 2495 C CA . SER A 1 323 ? -41.848 34.456 24.406 1.00 31.38 323 SER A CA 1
ATOM 2496 C C . SER A 1 323 ? -41.028 34.712 25.672 1.00 31.38 323 SER A C 1
ATOM 2498 O O . SER A 1 323 ? -41.316 34.152 26.730 1.00 31.38 323 SER A O 1
ATOM 2500 N N . SER A 1 324 ? -40.070 35.631 25.580 1.00 33.91 324 SER A N 1
ATOM 2501 C CA . SER A 1 324 ? -39.407 36.277 26.712 1.00 33.91 324 SER A CA 1
ATOM 2502 C C . SER A 1 324 ? -40.390 37.071 27.580 1.00 33.91 324 SER A C 1
ATOM 2504 O O . SER A 1 324 ? -41.173 37.850 27.036 1.00 33.91 324 SER A O 1
ATOM 2506 N N . ALA A 1 325 ? -40.259 37.005 28.905 1.00 30.25 325 ALA A N 1
ATOM 2507 C CA . ALA A 1 325 ? -40.588 38.132 29.776 1.00 30.25 325 ALA A CA 1
ATOM 2508 C C . ALA A 1 325 ? -39.805 38.050 31.092 1.00 30.25 325 ALA A C 1
ATOM 2510 O O . ALA A 1 325 ? -39.753 37.015 31.750 1.00 30.25 325 ALA A O 1
ATOM 2511 N N . ALA A 1 326 ? -39.190 39.178 31.427 1.00 34.81 326 ALA A N 1
ATOM 2512 C CA . ALA A 1 326 ? -38.402 39.446 32.614 1.00 34.81 326 ALA A CA 1
ATOM 2513 C C . ALA A 1 326 ? -39.239 39.500 33.902 1.00 34.81 326 ALA A C 1
ATOM 2515 O O . ALA A 1 326 ? -40.330 40.074 33.902 1.00 34.81 326 ALA A O 1
ATOM 2516 N N . ARG A 1 327 ? -38.663 39.027 35.010 1.00 34.31 327 ARG A N 1
ATOM 2517 C CA . ARG A 1 327 ? -38.307 39.815 36.206 1.00 34.31 327 ARG A CA 1
ATOM 2518 C C . ARG A 1 327 ? -37.572 38.941 37.212 1.00 34.31 327 ARG A C 1
ATOM 2520 O O . ARG A 1 327 ? -37.960 37.763 37.345 1.00 34.31 327 ARG A O 1
#

Secondary structure (DSSP, 8-state):
--SSSSSS--EEEE-TTS-EEEE-B-STT-BPPPEE-B-TTS-B--SSSS-EEEEE-SSSSSS-EEEEE-TTSBEEEE-B-SBTTB--B---EE-EETTEE-B-TTS--EEEEE-SSSSSS-EEEEE-TTS-EEEE-B-SBTTB--BPPPEEEEPPPPTT-S--EEEEEEEE-SSSSSS-EEEEEEEEEEESS---HHHHHHHHHHHHHHHHHHHHHHHHHHHHHHHHHSPPPS-HHHHHHHHHHHHHHHHHHHHHHHHHHHHHHHT-S-EEEE--EEEEPPPPTTPPP--------------PPPPPP-----PPPPPPP------

Sequence (327 aa):
MDLDGDGLNDIISGSWFGEIFLFRGLGPGKFAPRQVIKDSMGKPVDPEGWSAVHAVDWDSDGDIDLLVGGGRGHVFLVRNNGSVRQYSFGEPEQLTAAGEVIEVPDHKAGPAAADWDGDGRLDLLVGAGNGSVLWYRNVGTSKGPELATAETLIPAPKEGGQRGVLAKICVVDWNGDGLLDIVLGDCGEEFEKKLSEEESQWREEARHQQADLLKSWATVFRDYRRVLQTPKPTDPGQRQQELETLRKRMRRLNDIRNKNFREEQALEPGVQCHGRVWVFLRNGPNSEPIGNFPESHSESQLSVPTPSAASKTVALPQLPSSSSAAR

Foldseek 3Di:
DQQQQPPFDKDWDAAQQQWIWIWHGPDDPDTDPIDTDAALVRHGQGPAGLWAWDWDPQQPPQHIWIWIFHQQQWIWTFDQPDDSNDTHTHHTDTDDAPRHGGGAPPGNWHWDWDPQVVPPATWIWIAHQLGWIWTFDQPDDSNDGHTHDIDTPGDGADVVGPFAGNWHWDWAPPPPPPHTWIKIKHWDWDFPDDDDPVLVVLLVVLVVLLVVLVVVLVVLVVVLVVLVPDDCDPDVVVSVVSNVVSVVSNVVSVVSNVVSVVVNVVSGDDTDRDIDIDIGDDDDPPDDPPPDDPPDDDPPPPDDDDDDDDDDDDDDDDDDDDDDDDD

Radius of gyration: 25.23 Å; chains: 1; bounding box: 69×63×73 Å

pLDDT: mean 81.13, std 21.78, range [23.92, 98.81]